Protein AF-0000000083112382 (afdb_homodimer)

Sequence (304 aa):
MTEVSEVAVEDVVLGLWQALSRRDWDAVKTFLADDCLYVDMPVPALSARGPDDIVKRLKMGLEPLAGYQNHQGVLVSNGSDVIYEHSETWTFASGEQGVLRFVTVHKVDDGAITVWKDYWDFNSLVAFAPPNHFEALATADTSWVFDASELVMTEVSEVAVEDVVLGLWQALSRRDWDAVKTFLADDCLYVDMPVPALSARGPDDIVKRLKMGLEPLAGYQNHQGVLVSNGSDVIYEHSETWTFASGEQGVLRFVTVHKVDDGAITVWKDYWDFNSLVAFAPPNHFEALATADTSWVFDASELV

InterPro domains:
  IPR032710 NTF2-like domain superfamily [SSF54427] (10-131)
  IPR037401 SnoaL-like domain [PF12680] (16-115)

Radius of gyration: 19.55 Å; Cα contacts (8 Å, |Δi|>4): 641; chains: 2; bounding box: 50×49×43 Å

Solvent-accessible surface area (backbone atoms only — not comparable to full-atom values): 15810 Å² total; per-residue (Å²): 125,84,77,55,46,46,64,59,46,49,49,44,53,52,50,31,52,53,25,50,38,67,64,35,63,72,58,34,35,72,34,38,30,76,72,15,38,38,31,42,64,66,44,25,57,68,10,20,52,14,37,69,38,36,49,55,55,49,39,73,69,54,62,75,37,67,40,58,42,65,42,88,64,54,72,34,39,72,36,36,47,37,40,36,38,34,34,31,40,45,26,39,74,90,63,45,58,44,73,51,62,37,39,34,45,33,32,40,56,95,82,17,31,43,34,40,37,38,30,28,30,59,64,64,52,60,71,41,49,60,86,66,67,58,55,58,64,76,71,47,88,59,87,66,50,35,64,40,59,88,78,103,125,83,75,55,45,46,65,58,46,49,48,43,55,53,49,32,51,52,25,51,38,67,68,36,62,72,59,34,34,74,33,38,28,77,72,15,38,39,31,42,64,65,46,26,59,67,11,20,54,13,37,70,38,36,49,55,56,52,38,72,70,52,61,76,36,67,39,61,41,65,43,88,64,56,72,35,39,74,34,36,49,37,38,36,38,35,36,30,41,44,26,39,74,89,64,45,58,45,71,49,61,36,38,34,46,33,33,40,56,96,80,16,32,43,33,41,36,38,30,29,30,60,65,64,50,60,73,41,49,60,84,64,66,59,55,56,65,76,72,46,89,59,88,68,51,33,65,39,58,88,77,103

Foldseek 3Di:
DPQQDQVLLVCLVVQLVVCVQVPVLVSNQVQADQQAKAAEVVQLQQIFGGSVRNNVSSCLQAVQFPHKHKAADDWDDDNFKIKGWTKMWTHHPVGWIDIWTWMWIFGDDPRHTRYIYTGGDPVRCVVTDDPCSCVVVVVDDRVRGDRCVVVD/DPQQDQVLLVCLVVQLQVCVQVPVLVSNQVQADQQAKAAEVVQLQQIFGGSVRNNVSSCLQAVQFPHKHKAADDWDDDNFKIKGWTKMWTHHPVGWIDIWTWMWIFGDDPRHTRYIYTGGDPVRCVVTDDPCSCVVVVVDDRVRGDRCVVVD

pLDDT: mean 93.77, std 9.91, range [30.9, 98.9]

Organism: NCBI:txid185642

Structure (mmCIF, N/CA/C/O backbone):
data_AF-0000000083112382-model_v1
#
loop_
_entity.id
_entity.type
_entity.pdbx_description
1 polymer 'SnoaL-like domain-containing protein'
#
loop_
_atom_site.group_PDB
_atom_site.id
_atom_site.type_symbol
_atom_site.label_atom_id
_atom_site.label_alt_id
_atom_site.label_comp_id
_atom_site.label_asym_id
_atom_site.label_entity_id
_atom_site.label_seq_id
_atom_site.pdbx_PDB_ins_code
_atom_site.Cartn_x
_atom_site.Cartn_y
_atom_site.Cartn_z
_atom_site.occupancy
_atom_site.B_iso_or_equiv
_atom_site.auth_seq_id
_atom_site.auth_comp_id
_atom_site.auth_asym_id
_atom_site.auth_atom_id
_atom_site.pdbx_PDB_model_num
ATOM 1 N N . MET A 1 1 ? -25.704 -1.142 18.744 1 30.9 1 MET A N 1
ATOM 2 C CA . MET A 1 1 ? -24.372 -0.798 18.256 1 30.9 1 MET A CA 1
ATOM 3 C C . MET A 1 1 ? -24.458 0.113 17.036 1 30.9 1 MET A C 1
ATOM 5 O O . MET A 1 1 ? -25.103 -0.232 16.043 1 30.9 1 MET A O 1
ATOM 9 N N . THR A 1 2 ? -24.566 1.413 17.14 1 41.21 2 THR A N 1
ATOM 10 C CA . THR A 1 2 ? -24.926 2.348 16.08 1 41.21 2 THR A CA 1
ATOM 11 C C . THR A 1 2 ? -24.236 1.973 14.772 1 41.21 2 THR A C 1
ATOM 13 O O . THR A 1 2 ? -23.014 1.813 14.731 1 41.21 2 THR A O 1
ATOM 16 N N . GLU A 1 3 ? -24.646 1.126 13.937 1 48.75 3 GLU A N 1
ATOM 17 C CA . GLU A 1 3 ? -24.164 0.682 12.633 1 48.75 3 GLU A CA 1
ATOM 18 C C . GLU A 1 3 ? -23.483 1.82 11.879 1 48.75 3 GLU A C 1
ATOM 20 O O . GLU A 1 3 ? -24.138 2.785 11.478 1 48.75 3 GLU A O 1
ATOM 25 N N . VAL A 1 4 ? -22.308 2.378 12.351 1 58.79 4 VAL A N 1
ATOM 26 C CA . VAL A 1 4 ? -21.639 3.505 11.71 1 58.79 4 VAL A CA 1
ATOM 27 C C . VAL A 1 4 ? -21.677 3.333 10.193 1 58.79 4 VAL A C 1
ATOM 29 O O . VAL A 1 4 ? -21.347 2.264 9.674 1 58.79 4 VAL A O 1
ATOM 32 N N . SER A 1 5 ? -22.341 4.163 9.538 1 85.62 5 SER A N 1
ATOM 33 C CA . SER A 1 5 ? -22.603 4.175 8.102 1 85.62 5 SER A CA 1
ATOM 34 C C . SER A 1 5 ? -21.305 4.23 7.304 1 85.62 5 SER A C 1
ATOM 36 O O . SER A 1 5 ? -20.401 5.001 7.63 1 85.62 5 SER A O 1
ATOM 38 N N . GLU A 1 6 ? -21.069 3.211 6.53 1 85.59 6 GLU A N 1
ATOM 39 C CA . GLU A 1 6 ? -19.926 3.194 5.621 1 85.59 6 GLU A CA 1
ATOM 40 C C . GLU A 1 6 ? -19.719 4.558 4.97 1 85.59 6 GLU A C 1
ATOM 42 O O . GLU A 1 6 ? -18.585 5.022 4.837 1 85.59 6 GLU A O 1
ATOM 47 N N . VAL A 1 7 ? -20.791 5.191 4.725 1 88.05 7 VAL A N 1
ATOM 48 C CA . VAL A 1 7 ? -20.716 6.49 4.064 1 88.05 7 VAL A CA 1
ATOM 49 C C . VAL A 1 7 ? -20.166 7.533 5.034 1 88.05 7 VAL A C 1
ATOM 51 O O . VAL A 1 7 ? -19.366 8.388 4.648 1 88.05 7 VAL A O 1
ATOM 54 N N . ALA A 1 8 ? -20.571 7.451 6.252 1 93.33 8 ALA A N 1
ATOM 55 C CA . ALA A 1 8 ? -20.132 8.424 7.25 1 93.33 8 ALA A CA 1
ATOM 56 C C . ALA A 1 8 ? -18.626 8.329 7.483 1 93.33 8 ALA A C 1
ATOM 58 O O . ALA A 1 8 ? -17.939 9.35 7.567 1 93.33 8 ALA A O 1
ATOM 59 N N . VAL A 1 9 ? -18.078 7.158 7.565 1 96.08 9 VAL A N 1
ATOM 60 C CA . VAL A 1 9 ? -16.65 7.022 7.831 1 96.08 9 VAL A CA 1
ATOM 61 C C . VAL A 1 9 ? -15.853 7.4 6.584 1 96.08 9 VAL A C 1
ATOM 63 O O . VAL A 1 9 ? -14.764 7.969 6.684 1 96.08 9 VAL A O 1
ATOM 66 N N . GLU A 1 10 ? -16.358 7.07 5.425 1 96.99 10 GLU A N 1
ATOM 67 C CA . GLU A 1 10 ? -15.712 7.474 4.18 1 96.99 10 GLU A CA 1
ATOM 68 C C . GLU A 1 10 ? -15.63 8.994 4.07 1 96.99 10 GLU A C 1
ATOM 70 O O . GLU A 1 10 ? -14.625 9.534 3.602 1 96.99 10 GLU A O 1
ATOM 75 N N . ASP A 1 11 ? -16.658 9.674 4.5 1 96.85 11 ASP A N 1
ATOM 76 C CA . ASP A 1 11 ? -16.683 11.133 4.466 1 96.85 11 ASP A CA 1
ATOM 77 C C . ASP A 1 11 ? -15.6 11.722 5.367 1 96.85 11 ASP A C 1
ATOM 79 O O . ASP A 1 11 ? -15.002 12.749 5.038 1 96.85 11 ASP A O 1
ATOM 83 N N . VAL A 1 12 ? -15.393 11.123 6.498 1 98.14 12 VAL A N 1
ATOM 84 C CA . VAL A 1 12 ? -14.338 11.567 7.403 1 98.14 12 VAL A CA 1
ATOM 85 C C . VAL A 1 12 ? -12.982 11.46 6.71 1 98.14 12 VAL A C 1
ATOM 87 O O . VAL A 1 12 ? -12.197 12.41 6.718 1 98.14 12 VAL A O 1
ATOM 90 N N . VAL A 1 13 ? -12.726 10.37 6.073 1 98.48 13 VAL A N 1
ATOM 91 C CA . VAL A 1 13 ? -11.447 10.113 5.419 1 98.48 13 VAL A CA 1
ATOM 92 C C . VAL A 1 13 ? -11.277 11.053 4.228 1 98.48 13 VAL A C 1
ATOM 94 O O . VAL A 1 13 ? -10.231 11.689 4.076 1 98.48 13 VAL A O 1
ATOM 97 N N . LEU A 1 14 ? -12.303 11.151 3.419 1 97.93 14 LEU A N 1
ATOM 98 C CA . LEU A 1 14 ? -12.222 12.045 2.27 1 97.93 14 LEU A CA 1
ATOM 99 C C . LEU A 1 14 ? -12.043 13.492 2.719 1 97.93 14 LEU A C 1
ATOM 101 O O . LEU A 1 14 ? -11.326 14.262 2.076 1 97.93 14 LEU A O 1
ATOM 105 N N . GLY A 1 15 ? -12.719 13.874 3.813 1 98.04 15 GLY A N 1
ATOM 106 C CA . GLY A 1 15 ? -12.537 15.203 4.374 1 98.04 15 GLY A CA 1
ATOM 107 C C . GLY A 1 15 ? -11.103 15.49 4.777 1 98.04 15 GLY A C 1
ATOM 108 O O . GLY A 1 15 ? -10.582 16.574 4.507 1 98.04 15 GLY A O 1
ATOM 109 N N . LEU A 1 16 ? -10.443 14.518 5.416 1 98.65 16 LEU A N 1
ATOM 110 C CA . LEU A 1 16 ? -9.037 14.652 5.779 1 98.65 16 LEU A CA 1
ATOM 111 C C . LEU A 1 16 ? -8.178 14.905 4.544 1 98.65 16 LEU A C 1
ATOM 113 O O . LEU A 1 16 ? -7.352 15.82 4.533 1 98.65 16 LEU A O 1
ATOM 117 N N . TRP A 1 17 ? -8.337 14.13 3.529 1 98.27 17 TRP A N 1
ATOM 118 C CA . TRP A 1 17 ? -7.485 14.193 2.346 1 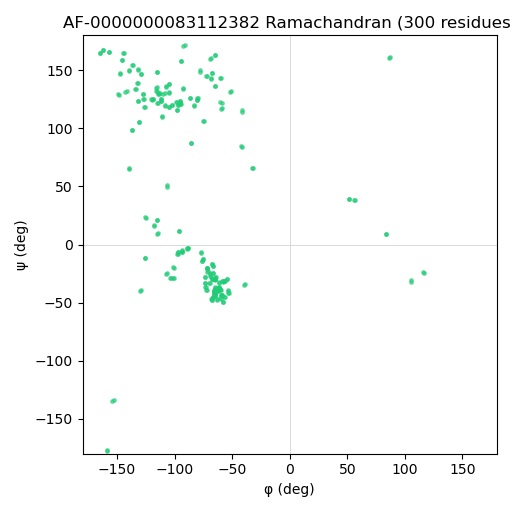98.27 17 TRP A CA 1
ATOM 119 C C . TRP A 1 17 ? -7.739 15.474 1.56 1 98.27 17 TRP A C 1
ATOM 121 O O . TRP A 1 17 ? -6.823 16.024 0.944 1 98.27 17 TRP A O 1
ATOM 131 N N . GLN A 1 18 ? -8.993 15.942 1.574 1 97.58 18 GLN A N 1
ATOM 132 C CA . GLN A 1 18 ? -9.282 17.24 0.973 1 97.58 18 GLN A CA 1
ATOM 133 C C . GLN A 1 18 ? -8.586 18.365 1.733 1 97.58 18 GLN A C 1
ATOM 135 O O . GLN A 1 18 ? -8.015 19.272 1.124 1 97.58 18 GLN A O 1
ATOM 140 N N . ALA A 1 19 ? -8.652 18.318 3.058 1 98.12 19 ALA A N 1
ATOM 141 C CA . ALA A 1 19 ? -7.955 19.301 3.882 1 98.12 19 ALA A CA 1
ATOM 142 C C . ALA A 1 19 ? -6.452 19.268 3.621 1 98.12 19 ALA A C 1
ATOM 144 O O . ALA A 1 19 ? -5.815 20.316 3.493 1 98.12 19 ALA A O 1
ATOM 145 N N . LEU A 1 20 ? -5.889 18.069 3.522 1 98.09 20 LEU A N 1
ATOM 146 C CA . LEU A 1 20 ? -4.463 17.914 3.26 1 98.09 20 LEU A CA 1
ATOM 147 C C . LEU A 1 20 ? -4.104 18.443 1.876 1 98.09 20 LEU A C 1
ATOM 149 O O . LEU A 1 20 ? -3.065 19.086 1.702 1 98.09 20 LEU A O 1
ATOM 153 N N . SER A 1 21 ? -4.952 18.165 0.913 1 96.69 21 SER A N 1
ATOM 154 C CA . SER A 1 21 ? -4.711 18.642 -0.445 1 96.69 21 SER A CA 1
ATOM 155 C C . SER A 1 21 ? -4.586 20.161 -0.484 1 96.69 21 SER A C 1
ATOM 157 O O . SER A 1 21 ? -3.835 20.707 -1.295 1 96.69 21 SER A O 1
ATOM 159 N N . ARG A 1 22 ? -5.284 20.811 0.393 1 96.26 22 ARG A N 1
ATOM 160 C CA . ARG A 1 22 ? -5.238 22.266 0.499 1 96.26 22 ARG A CA 1
ATOM 161 C C . ARG A 1 22 ? -4.134 22.711 1.451 1 96.26 22 ARG A C 1
ATOM 163 O O . ARG A 1 22 ? -3.964 23.907 1.698 1 96.26 22 ARG A O 1
ATOM 170 N N . ARG A 1 23 ? -3.479 21.807 2.051 1 97.34 23 ARG A N 1
ATOM 171 C CA . ARG A 1 23 ? -2.474 22.063 3.079 1 97.34 23 ARG A CA 1
ATOM 172 C C . ARG A 1 23 ? -3.023 22.982 4.165 1 97.34 23 ARG A C 1
ATOM 174 O O . ARG A 1 23 ? -2.338 23.907 4.606 1 97.34 23 ARG A O 1
ATOM 181 N N . ASP A 1 24 ? -4.309 22.715 4.476 1 97.99 24 ASP A N 1
ATOM 182 C CA . ASP A 1 24 ? -4.988 23.343 5.605 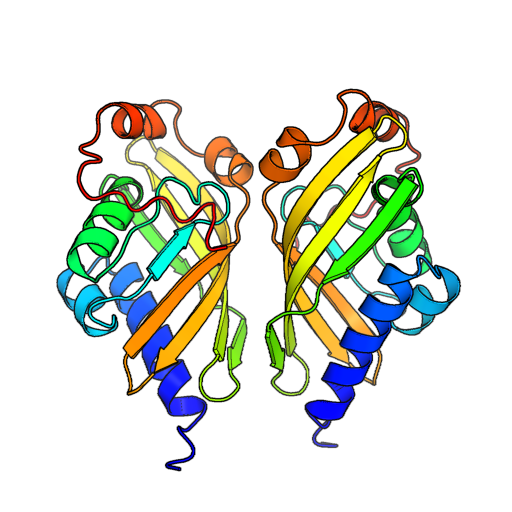1 97.99 24 ASP A CA 1
ATOM 183 C C . ASP A 1 24 ? -4.729 22.574 6.899 1 97.99 24 ASP A C 1
ATOM 185 O O . ASP A 1 24 ? -5.537 21.736 7.301 1 97.99 24 ASP A O 1
ATOM 189 N N . TRP A 1 25 ? -3.679 22.886 7.551 1 98.27 25 TRP A N 1
ATOM 190 C CA . TRP A 1 25 ? -3.157 22.119 8.677 1 98.27 25 TRP A CA 1
ATOM 191 C C . TRP A 1 25 ? -4.131 22.144 9.85 1 98.27 25 TRP A C 1
ATOM 193 O O . TRP A 1 25 ? -4.286 21.146 10.558 1 98.27 25 TRP A O 1
ATOM 203 N N . ASP A 1 26 ? -4.776 23.232 10.066 1 98.44 26 ASP A N 1
ATOM 204 C CA . ASP A 1 26 ? -5.756 23.307 11.145 1 98.44 26 ASP A CA 1
ATOM 205 C C . ASP A 1 26 ? -6.94 22.381 10.876 1 98.44 26 ASP A C 1
ATOM 207 O O . ASP A 1 26 ? -7.411 21.689 11.781 1 98.44 26 ASP A O 1
ATOM 211 N N . ALA A 1 27 ? -7.411 22.353 9.676 1 98.62 27 ALA A N 1
ATOM 212 C CA . ALA A 1 27 ? -8.515 21.469 9.314 1 98.62 27 ALA A CA 1
ATOM 213 C C . ALA A 1 27 ? -8.103 20.004 9.424 1 98.62 27 ALA A C 1
ATOM 215 O O . ALA A 1 27 ? -8.889 19.164 9.869 1 98.62 27 ALA A O 1
ATOM 216 N N . VAL A 1 28 ? -6.869 19.678 8.985 1 98.73 28 VAL A N 1
ATOM 217 C CA . VAL A 1 28 ? -6.372 18.308 9.07 1 98.73 28 VAL A CA 1
ATOM 218 C C . VAL A 1 28 ? -6.513 17.794 10.501 1 98.73 28 VAL A C 1
ATOM 220 O O . VAL A 1 28 ? -7.021 16.693 10.724 1 98.73 28 VAL A O 1
ATOM 223 N N . LYS A 1 29 ? -6.222 18.591 11.444 1 98.8 29 LYS A N 1
ATOM 224 C CA . LYS A 1 29 ? -6.211 18.189 12.847 1 98.8 29 LYS A CA 1
ATOM 225 C C . LYS A 1 29 ? -7.609 17.801 13.32 1 98.8 29 LYS A C 1
ATOM 227 O O . LYS A 1 29 ? -7.762 16.915 14.163 1 98.8 29 LYS A O 1
ATOM 232 N N . THR A 1 30 ? -8.623 18.341 12.742 1 98.62 30 THR A N 1
ATOM 233 C CA . THR A 1 30 ? -9.988 18.155 13.221 1 98.62 30 THR A CA 1
ATOM 234 C C . THR A 1 30 ? -10.513 16.775 12.836 1 98.62 30 THR A C 1
ATOM 236 O O . THR A 1 30 ? -11.522 16.316 13.374 1 98.62 30 THR A O 1
ATOM 239 N N . PHE A 1 31 ? -9.877 16.076 11.942 1 98.8 31 PHE A N 1
ATOM 240 C CA . PHE A 1 31 ? -10.31 14.752 11.512 1 98.8 31 PHE A CA 1
ATOM 241 C C . PHE A 1 31 ? -9.613 13.665 12.322 1 98.8 31 PHE A C 1
ATOM 243 O O . PHE A 1 31 ? -9.948 12.484 12.204 1 98.8 31 PHE A O 1
ATOM 250 N N . LEU A 1 32 ? -8.653 14.054 13.179 1 98.87 32 LEU A N 1
ATOM 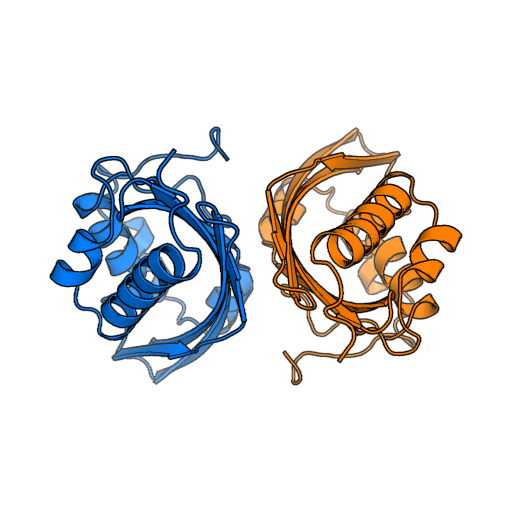251 C CA . LEU A 1 32 ? -7.777 13.084 13.827 1 98.87 32 LEU A CA 1
ATOM 252 C C . LEU A 1 32 ? -8.125 12.939 15.304 1 98.87 32 LEU A C 1
ATOM 254 O O . LEU A 1 32 ? -8.401 13.932 15.982 1 98.87 32 LEU A O 1
ATOM 258 N N . ALA A 1 33 ? -8.177 11.707 15.809 1 98.78 33 ALA A N 1
ATOM 259 C CA . ALA A 1 33 ? -8.314 11.451 17.241 1 98.78 33 ALA A CA 1
ATOM 260 C C . ALA A 1 33 ? -7.088 11.944 18.005 1 98.78 33 ALA A C 1
ATOM 262 O O . ALA A 1 33 ? -6.004 12.076 17.433 1 98.78 33 ALA A O 1
ATOM 263 N N . ASP A 1 34 ? -7.154 12.115 19.314 1 98.35 34 ASP A N 1
ATOM 264 C CA . ASP A 1 34 ? -6.095 12.657 20.16 1 98.35 34 ASP A CA 1
ATOM 265 C C . ASP A 1 34 ? -4.874 11.74 20.167 1 98.35 34 ASP A C 1
ATOM 267 O O . ASP A 1 34 ? -3.741 12.206 20.299 1 98.35 34 ASP A O 1
ATOM 271 N N . ASP A 1 35 ? -5.066 10.428 19.992 1 97.94 35 ASP A N 1
ATOM 272 C CA . ASP A 1 35 ? -3.966 9.469 20.028 1 97.94 35 ASP A CA 1
ATOM 273 C C . ASP A 1 35 ? -3.779 8.797 18.669 1 97.94 35 ASP A C 1
ATOM 275 O O . ASP A 1 35 ? -3.291 7.668 18.591 1 97.94 35 ASP A O 1
ATOM 279 N N . CYS A 1 36 ? -4.266 9.434 17.627 1 98.74 36 CYS A N 1
ATOM 280 C CA . CYS A 1 36 ? -4.137 8.875 16.286 1 98.74 36 CYS A CA 1
ATOM 281 C C . CYS A 1 36 ? -2.691 8.497 15.989 1 98.74 36 CYS A C 1
ATOM 283 O O . CYS A 1 36 ? -1.774 9.275 16.258 1 98.74 36 CYS A O 1
ATOM 285 N N . LEU A 1 37 ? -2.473 7.343 15.509 1 98.83 37 LEU A N 1
ATOM 286 C CA . LEU A 1 37 ? -1.164 6.885 15.054 1 98.83 37 LEU A CA 1
ATOM 287 C C . LEU A 1 37 ? -1.004 7.105 13.553 1 98.83 37 LEU A C 1
ATOM 289 O O . LEU A 1 37 ? -1.824 6.634 12.762 1 98.83 37 LEU A O 1
ATOM 293 N N . TYR A 1 38 ? -0.021 7.857 13.171 1 98.78 38 TYR A N 1
ATOM 294 C CA . TYR A 1 38 ? 0.326 8.063 11.77 1 98.78 38 TYR A CA 1
ATOM 295 C C . TYR A 1 38 ? 1.665 7.415 11.438 1 98.78 38 TYR A C 1
ATOM 297 O O . TYR A 1 38 ? 2.684 7.729 12.058 1 98.78 38 TYR A O 1
ATOM 305 N N . VAL A 1 39 ? 1.658 6.507 10.436 1 98.61 39 VAL A N 1
ATOM 306 C CA . VAL A 1 39 ? 2.857 5.766 10.057 1 98.61 39 VAL A CA 1
ATOM 307 C C . VAL A 1 39 ? 3.036 5.813 8.542 1 98.61 39 VAL A C 1
ATOM 309 O O . VAL A 1 39 ? 2.124 5.458 7.791 1 98.61 39 VAL A O 1
ATOM 312 N N . ASP A 1 40 ? 4.197 6.295 8.125 1 97.71 40 ASP A N 1
ATOM 313 C CA . ASP A 1 40 ? 4.669 5.921 6.796 1 97.71 40 AS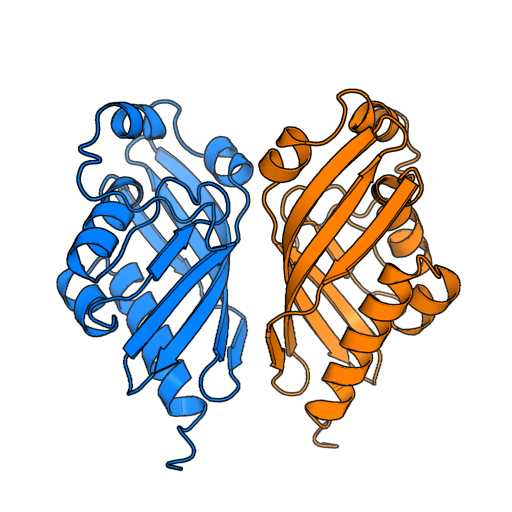P A CA 1
ATOM 314 C C . ASP A 1 40 ? 5.371 4.565 6.824 1 97.71 40 ASP A C 1
ATOM 316 O O . ASP A 1 40 ? 6.441 4.426 7.42 1 97.71 40 ASP A O 1
ATOM 320 N N . MET A 1 41 ? 4.919 3.596 6.112 1 97.86 41 MET A N 1
ATOM 321 C CA . MET A 1 41 ? 5.357 2.208 6.23 1 97.86 41 MET A CA 1
ATOM 322 C C . MET A 1 41 ? 6.794 2.049 5.743 1 97.86 41 MET A C 1
ATOM 324 O O . MET A 1 41 ? 7.529 1.191 6.235 1 97.86 41 MET A O 1
ATOM 328 N N . PRO A 1 42 ? 7.267 2.916 4.81 1 97.23 42 PRO A N 1
ATOM 329 C CA . PRO A 1 42 ? 8.687 2.813 4.465 1 97.23 42 PRO A CA 1
ATOM 330 C C . PRO A 1 42 ? 9.603 3.319 5.577 1 97.23 42 PRO A C 1
ATOM 332 O O . PRO A 1 42 ? 10.797 3.01 5.587 1 97.23 42 PRO A O 1
ATOM 335 N N . VAL A 1 43 ? 9.085 4.155 6.495 1 95.13 43 VAL A N 1
ATOM 336 C CA . VAL A 1 43 ? 9.919 4.708 7.556 1 95.13 43 VAL A CA 1
ATOM 337 C C . VAL A 1 43 ? 9.141 4.723 8.87 1 95.13 43 VAL A C 1
ATOM 339 O O . VAL A 1 43 ? 8.956 5.78 9.478 1 95.13 43 VAL A O 1
ATOM 342 N N . PRO A 1 44 ? 8.807 3.563 9.407 1 96.52 44 PRO A N 1
ATOM 343 C CA . PRO A 1 44 ? 7.946 3.51 10.59 1 96.52 44 PRO A CA 1
ATOM 344 C C . PRO A 1 44 ? 8.621 4.076 11.837 1 96.52 44 PRO A C 1
ATOM 346 O O . PRO A 1 44 ? 7.947 4.378 12.825 1 96.52 44 PRO A O 1
ATOM 349 N N . ALA A 1 45 ? 9.907 4.216 11.809 1 94.81 45 ALA A N 1
ATOM 350 C CA . ALA A 1 45 ? 10.642 4.783 12.937 1 94.81 45 ALA A CA 1
ATOM 351 C C . ALA A 1 45 ? 10.397 6.285 13.052 1 94.81 45 ALA A C 1
ATOM 353 O O . ALA A 1 45 ? 10.688 6.89 14.087 1 94.81 45 ALA A O 1
ATOM 354 N N . LEU A 1 46 ? 9.965 6.915 11.993 1 94.9 46 LEU A N 1
ATOM 355 C CA . LEU A 1 46 ? 9.661 8.342 11.955 1 94.9 46 LEU A CA 1
ATOM 356 C C . LEU A 1 46 ? 8.155 8.576 11.918 1 94.9 46 LEU A C 1
ATOM 358 O O . LEU A 1 46 ? 7.657 9.308 11.059 1 94.9 46 LEU A O 1
ATOM 362 N N . SER A 1 47 ? 7.442 7.95 12.835 1 97.83 47 SER A N 1
ATOM 363 C CA . SER A 1 47 ? 5.992 8.057 12.96 1 97.83 47 SER A CA 1
ATOM 364 C C . SER A 1 47 ? 5.602 9.162 13.936 1 97.83 47 SER A C 1
ATOM 366 O O . SER A 1 47 ? 6.466 9.779 14.563 1 97.83 47 SER A O 1
ATOM 368 N N . ALA A 1 48 ? 4.318 9.445 13.966 1 98.31 48 ALA A N 1
ATOM 369 C CA . ALA A 1 48 ? 3.799 10.479 14.857 1 98.31 48 ALA A CA 1
ATOM 370 C C . ALA A 1 48 ? 2.526 10.011 15.557 1 98.31 48 ALA A C 1
ATOM 372 O O . ALA A 1 48 ? 1.835 9.114 15.069 1 98.31 48 ALA A O 1
ATOM 373 N N . ARG A 1 49 ? 2.231 10.541 16.683 1 98.31 49 ARG A N 1
ATOM 374 C CA . ARG A 1 49 ? 1.022 10.287 17.46 1 98.31 49 ARG A CA 1
ATOM 375 C C . ARG A 1 49 ? 0.323 11.591 17.829 1 98.31 49 ARG A C 1
ATOM 377 O O . ARG A 1 49 ? 0.959 12.524 18.325 1 98.31 49 ARG A O 1
ATOM 384 N N . GLY A 1 50 ? -0.991 11.599 17.521 1 98.43 50 GLY A N 1
ATOM 385 C CA . GLY A 1 50 ? -1.783 12.781 17.823 1 98.43 50 GLY A CA 1
ATOM 386 C C . GLY A 1 50 ? -1.745 13.822 16.72 1 98.43 50 GLY A C 1
ATOM 387 O O . GLY A 1 50 ? -0.818 13.84 15.908 1 98.43 50 GLY A O 1
ATOM 388 N N . PRO A 1 51 ? -2.746 14.738 16.746 1 98.67 51 PRO A N 1
ATOM 389 C CA . PRO A 1 51 ? -2.942 15.66 15.625 1 98.67 51 PRO A CA 1
ATOM 390 C C . PRO A 1 51 ? -1.784 16.643 15.46 1 98.67 51 PRO A C 1
ATOM 392 O O . PRO A 1 51 ? -1.355 16.913 14.335 1 98.67 51 PRO A O 1
ATOM 395 N N . ASP A 1 52 ? -1.236 17.172 16.564 1 98.31 52 ASP A N 1
ATOM 396 C CA . ASP A 1 52 ? -0.189 18.184 16.461 1 98.31 52 ASP A CA 1
ATOM 397 C C . ASP A 1 52 ? 1.093 17.591 15.879 1 98.31 52 ASP A C 1
ATOM 399 O O . ASP A 1 52 ? 1.683 18.159 14.958 1 98.31 52 ASP A O 1
ATOM 403 N N . ASP A 1 53 ? 1.482 16.447 16.383 1 98.23 53 ASP A N 1
ATOM 404 C CA . ASP A 1 53 ? 2.728 15.839 15.926 1 98.23 53 ASP A CA 1
ATOM 405 C C . ASP A 1 53 ? 2.572 15.252 14.525 1 98.23 53 ASP A C 1
ATOM 407 O O . ASP A 1 53 ? 3.527 15.227 13.746 1 98.23 53 ASP A O 1
ATOM 411 N N . ILE A 1 54 ? 1.355 14.844 14.188 1 98.51 54 ILE A N 1
ATOM 412 C CA . ILE A 1 54 ? 1.101 14.377 12.829 1 98.51 54 ILE A CA 1
ATOM 413 C C . ILE A 1 54 ? 1.27 15.534 11.846 1 98.51 54 ILE A C 1
ATOM 415 O O . ILE A 1 54 ? 1.907 15.38 10.801 1 98.51 54 ILE A O 1
ATOM 419 N N . VAL A 1 55 ? 0.764 16.676 12.207 1 98.02 55 VAL A N 1
ATOM 420 C CA . VAL A 1 55 ? 0.915 17.832 11.329 1 98.02 55 VAL A CA 1
ATOM 421 C C . VAL A 1 55 ? 2.391 18.203 11.212 1 98.02 55 VAL A C 1
ATOM 423 O O . VAL A 1 55 ? 2.871 18.532 10.124 1 98.02 55 VAL A O 1
ATOM 426 N N . LYS A 1 56 ? 3.21 18.156 12.337 1 96.48 56 LYS A N 1
ATOM 427 C CA . LYS A 1 56 ? 4.65 18.383 12.25 1 96.48 56 LYS A CA 1
ATOM 428 C C . LYS A 1 56 ? 5.3 17.419 11.263 1 96.48 56 LYS A C 1
ATOM 430 O O . LYS A 1 56 ? 6.112 17.828 10.431 1 96.48 56 LYS A O 1
ATOM 435 N N . ARG A 1 57 ? 4.918 16.198 11.384 1 96.35 57 ARG A N 1
ATOM 436 C CA . ARG A 1 57 ? 5.479 15.168 10.516 1 96.35 57 ARG A CA 1
ATOM 437 C C . ARG A 1 57 ? 5.131 15.433 9.055 1 96.35 57 ARG A C 1
ATOM 439 O O . ARG A 1 57 ? 5.991 15.333 8.178 1 96.35 57 ARG A O 1
ATOM 446 N N . LEU A 1 58 ? 3.885 15.73 8.742 1 96.66 58 LEU A N 1
ATOM 447 C CA . LEU A 1 58 ? 3.437 16.006 7.382 1 96.66 58 LEU A CA 1
ATOM 448 C C . LEU A 1 58 ? 4.176 17.207 6.8 1 96.66 58 LEU A C 1
ATOM 450 O O . LEU A 1 58 ? 4.609 17.176 5.646 1 96.66 58 LEU A O 1
ATOM 454 N N . LYS A 1 59 ? 4.394 18.166 7.601 1 94.15 59 LYS A N 1
ATOM 455 C CA . LYS A 1 59 ? 5.018 19.405 7.146 1 94.15 59 LYS A CA 1
ATOM 456 C C . LYS A 1 59 ? 6.469 19.171 6.733 1 94.15 59 LYS A C 1
ATOM 458 O O . LYS A 1 59 ? 6.985 19.854 5.846 1 94.15 59 LYS A O 1
ATOM 463 N N . MET A 1 60 ? 7.089 18.214 7.339 1 91.05 60 MET A N 1
ATOM 464 C CA . MET A 1 60 ? 8.475 17.904 6.999 1 91.05 60 MET A CA 1
ATOM 465 C C . MET A 1 60 ? 8.626 17.658 5.502 1 91.05 60 MET A C 1
ATOM 467 O O . MET A 1 60 ? 9.61 18.084 4.894 1 91.05 60 MET A O 1
ATOM 471 N N . GLY A 1 61 ? 7.685 17.01 4.951 1 90.77 61 GLY A N 1
ATOM 472 C CA . GLY A 1 61 ? 7.798 16.679 3.539 1 90.77 61 GLY A CA 1
ATOM 473 C C . GLY A 1 61 ? 6.977 17.589 2.645 1 90.77 61 GLY A C 1
ATOM 474 O O . GLY A 1 61 ? 7.379 17.888 1.519 1 90.77 61 GLY A O 1
ATOM 475 N N . LEU A 1 62 ? 5.893 18.123 3.134 1 94.2 62 LEU A N 1
ATOM 476 C CA . LEU A 1 62 ? 4.904 18.725 2.247 1 94.2 62 LEU A CA 1
ATOM 477 C C . LEU A 1 62 ? 4.987 20.247 2.294 1 94.2 62 LEU A C 1
ATOM 479 O O . LEU A 1 62 ? 4.667 20.921 1.312 1 94.2 62 LEU A O 1
ATOM 483 N N . GLU A 1 63 ? 5.4 20.802 3.377 1 91.42 63 GLU A N 1
ATOM 484 C CA . GLU A 1 63 ? 5.384 22.253 3.543 1 91.42 63 GLU A CA 1
ATOM 485 C C . GLU A 1 63 ? 6.341 22.93 2.565 1 91.42 63 GLU A C 1
ATOM 487 O O . GLU A 1 63 ? 6.001 23.951 1.963 1 91.42 63 GLU A O 1
ATOM 492 N N . PRO A 1 64 ? 7.544 22.342 2.28 1 89.93 64 PRO A N 1
ATOM 493 C CA . PRO A 1 64 ? 8.48 23.022 1.382 1 89.93 64 PRO A CA 1
ATOM 494 C C . PRO A 1 64 ? 8.09 22.887 -0.088 1 89.93 64 PRO A C 1
ATOM 496 O O . PRO A 1 64 ? 8.713 23.506 -0.955 1 89.93 64 PRO A O 1
ATOM 499 N N . LEU A 1 65 ? 7.112 22.113 -0.374 1 95.17 65 LEU A N 1
ATOM 500 C CA . LEU A 1 65 ? 6.715 21.91 -1.763 1 95.17 65 LEU A CA 1
ATOM 501 C C . LEU A 1 65 ? 6.11 23.182 -2.347 1 95.17 65 LEU A C 1
ATOM 503 O O . LEU A 1 65 ? 5.366 23.89 -1.665 1 95.17 65 LEU A O 1
ATOM 507 N N . ALA A 1 66 ? 6.387 23.447 -3.584 1 96.76 66 ALA A N 1
ATOM 508 C CA . ALA A 1 66 ? 5.767 24.547 -4.319 1 96.76 66 ALA A CA 1
ATOM 509 C C . ALA A 1 66 ? 4.316 24.227 -4.664 1 96.76 66 ALA A C 1
ATOM 511 O O . ALA A 1 66 ? 3.477 25.127 -4.746 1 96.76 66 ALA A O 1
ATOM 512 N N . GLY A 1 67 ? 4.019 22.952 -4.906 1 97.04 67 GLY A N 1
ATOM 513 C CA . GLY A 1 67 ? 2.682 22.483 -5.234 1 97.04 67 GLY A CA 1
ATOM 514 C C . GLY A 1 67 ? 2.398 21.084 -4.721 1 97.04 67 GLY A C 1
ATOM 515 O O . GLY A 1 67 ? 3.299 20.245 -4.66 1 97.04 67 GLY A O 1
ATOM 516 N N . TYR A 1 68 ? 1.273 20.896 -4.403 1 97.3 68 TYR A N 1
ATOM 517 C CA . TYR A 1 68 ? 0.794 19.63 -3.86 1 97.3 68 TYR A CA 1
ATOM 518 C C . TYR A 1 68 ? -0.655 19.378 -4.261 1 97.3 68 TYR A C 1
ATOM 520 O O . TYR A 1 68 ? -1.519 20.235 -4.06 1 97.3 68 TYR A O 1
ATOM 528 N N . GLN A 1 69 ? -0.903 18.158 -4.82 1 96.3 69 GLN A N 1
ATOM 529 C CA . GLN A 1 69 ? -2.257 17.79 -5.22 1 96.3 69 GLN A CA 1
ATOM 530 C C . GLN A 1 69 ? -2.542 16.322 -4.916 1 96.3 69 GLN A C 1
ATOM 532 O O . GLN A 1 69 ? -1.726 15.45 -5.223 1 96.3 69 GLN A O 1
ATOM 537 N N . ASN A 1 70 ? -3.624 16.072 -4.322 1 97.23 70 ASN A N 1
ATOM 538 C CA . ASN A 1 70 ? -4.116 14.711 -4.141 1 97.23 70 ASN A CA 1
ATOM 539 C C . ASN A 1 70 ? -5.06 14.301 -5.268 1 97.23 70 ASN A C 1
ATOM 541 O O . ASN A 1 70 ? -5.904 15.091 -5.694 1 97.23 70 ASN A O 1
ATOM 545 N N . HIS A 1 71 ? -4.877 13.145 -5.77 1 96.71 71 HIS A N 1
ATOM 546 C CA . HIS A 1 71 ? -5.751 12.567 -6.785 1 96.71 71 HIS A CA 1
ATOM 547 C C . HIS A 1 71 ? -6.569 11.413 -6.215 1 96.71 71 HIS A C 1
ATOM 549 O O . HIS A 1 71 ? -6.014 10.489 -5.616 1 96.71 71 HIS A O 1
ATOM 555 N N . GLN A 1 72 ? -7.865 11.482 -6.444 1 94.84 72 GLN A N 1
ATOM 556 C CA . GLN A 1 72 ? -8.748 10.443 -5.924 1 94.84 72 GLN A CA 1
ATOM 557 C C . GLN A 1 72 ? -8.518 9.116 -6.64 1 94.84 72 GLN A C 1
ATOM 559 O O . GLN A 1 72 ? -7.996 9.09 -7.757 1 94.84 72 GLN A O 1
ATOM 564 N N . GLY A 1 73 ? -8.945 8.084 -5.974 1 96.75 73 GLY A N 1
ATOM 565 C CA . GLY A 1 73 ? -8.899 6.725 -6.49 1 96.75 73 GLY A CA 1
ATOM 566 C C . GLY A 1 73 ? -9.973 5.827 -5.905 1 96.75 73 GLY A C 1
ATOM 567 O O . GLY A 1 73 ? -11.141 6.215 -5.829 1 96.75 73 GLY A O 1
ATOM 568 N N . VAL A 1 74 ? -9.575 4.645 -5.5 1 98.09 74 VAL A N 1
ATOM 569 C CA . VAL A 1 74 ? -10.516 3.653 -4.989 1 98.09 74 VAL A CA 1
ATOM 570 C C . VAL A 1 74 ? -10.574 3.731 -3.466 1 98.09 74 VAL A C 1
ATOM 572 O O . VAL A 1 74 ? -9.544 3.638 -2.793 1 98.09 74 VAL A O 1
ATOM 575 N N . LEU A 1 75 ? -11.714 3.958 -2.945 1 98.08 75 LEU A N 1
ATOM 576 C CA . LEU A 1 75 ? -11.963 3.973 -1.508 1 98.08 75 LEU A CA 1
ATOM 577 C C . LEU A 1 75 ? -12.996 2.918 -1.124 1 98.08 75 LEU A C 1
ATOM 579 O O . LEU A 1 75 ? -14.08 2.863 -1.709 1 98.08 75 LEU A O 1
ATOM 583 N N . VAL A 1 76 ? -12.615 2.017 -0.172 1 97.86 76 VAL A N 1
ATOM 584 C CA . VAL A 1 76 ? -13.513 0.975 0.314 1 97.86 76 VAL A CA 1
ATOM 585 C C . VAL A 1 76 ? -13.548 0.994 1.84 1 97.86 76 VAL A C 1
ATOM 587 O O . VAL A 1 76 ? -12.542 1.295 2.487 1 97.86 76 VAL A O 1
ATOM 590 N N . SER A 1 77 ? -14.682 0.665 2.409 1 97.09 77 SER A N 1
ATOM 591 C CA . SER A 1 77 ? -14.815 0.676 3.862 1 97.09 77 SER A CA 1
ATOM 592 C C . SER A 1 77 ? -15.754 -0.427 4.34 1 97.09 77 SER A C 1
ATOM 594 O O . SER A 1 77 ? -16.51 -0.992 3.547 1 97.09 77 SER A O 1
ATOM 596 N N . ASN A 1 78 ? -15.599 -0.792 5.628 1 94.26 78 ASN A N 1
ATOM 597 C CA . ASN A 1 78 ? -16.51 -1.736 6.267 1 94.26 78 ASN A CA 1
ATOM 598 C C . ASN A 1 78 ? -17.107 -1.159 7.548 1 94.26 78 ASN A C 1
ATOM 600 O O . ASN A 1 78 ? -17.424 -1.902 8.479 1 94.26 78 ASN A O 1
ATOM 604 N N . GLY A 1 79 ? -17.139 0.147 7.648 1 91.93 79 GLY A N 1
ATOM 605 C CA . GLY A 1 79 ? -17.727 0.831 8.789 1 91.93 79 GLY A CA 1
ATOM 606 C C . GLY A 1 79 ? -16.693 1.41 9.736 1 91.93 79 GLY A C 1
ATOM 607 O O . GLY A 1 79 ? -16.952 2.408 10.412 1 91.93 79 GLY A O 1
ATOM 608 N N . SER A 1 80 ? -15.561 0.763 9.862 1 95.48 80 SER A N 1
ATOM 609 C CA . SER A 1 80 ? -14.504 1.314 10.704 1 95.48 80 SER A CA 1
ATOM 610 C C . SER A 1 80 ? -13.171 1.353 9.964 1 95.48 80 SER A C 1
ATOM 612 O O . SER A 1 80 ? -12.395 2.298 10.122 1 95.48 80 SER A O 1
ATOM 614 N N . ASP A 1 81 ? -12.981 0.297 9.218 1 98.07 81 ASP A N 1
ATOM 615 C CA . ASP A 1 81 ? -11.789 0.272 8.375 1 98.07 81 ASP A CA 1
ATOM 616 C C . ASP A 1 81 ? -12.054 0.941 7.029 1 98.07 81 ASP A C 1
ATOM 618 O O . ASP A 1 81 ? -13.039 0.627 6.357 1 98.07 81 ASP A O 1
ATOM 622 N N . VAL A 1 82 ? -11.259 1.885 6.681 1 98.41 82 VAL A N 1
ATOM 623 C CA . VAL A 1 82 ? -11.347 2.578 5.4 1 98.41 82 VAL A CA 1
ATOM 624 C C . VAL A 1 82 ? -9.997 2.524 4.688 1 98.41 82 VAL A C 1
ATOM 626 O O . VAL A 1 82 ? -8.985 2.977 5.228 1 98.41 82 VAL A O 1
ATOM 629 N N . ILE A 1 83 ? -9.935 1.922 3.55 1 98.87 83 ILE A N 1
ATOM 630 C CA . ILE A 1 83 ? -8.7 1.818 2.78 1 98.87 83 ILE A CA 1
ATOM 631 C C . ILE A 1 83 ? -8.849 2.575 1.462 1 98.87 83 ILE A C 1
ATOM 633 O O . ILE A 1 83 ? -9.853 2.425 0.763 1 98.87 83 ILE A O 1
ATOM 637 N N . TYR A 1 84 ? -7.844 3.399 1.163 1 98.82 84 TYR A N 1
ATOM 638 C CA . TYR A 1 84 ? -7.922 4.387 0.093 1 98.82 84 TYR A CA 1
ATOM 639 C C . TYR A 1 84 ? -6.699 4.307 -0.814 1 98.82 84 TYR A C 1
ATOM 641 O O . TYR A 1 84 ? -5.589 4.65 -0.401 1 98.82 84 TYR A O 1
ATOM 649 N N . GLU A 1 85 ? -6.845 3.756 -1.997 1 98.85 85 GLU A N 1
ATOM 650 C CA . GLU A 1 85 ? -5.814 3.86 -3.025 1 98.85 85 GLU A CA 1
ATOM 651 C C . GLU A 1 85 ? -5.883 5.205 -3.742 1 98.85 85 GLU A C 1
ATOM 653 O O . GLU A 1 85 ? -6.932 5.578 -4.272 1 98.85 85 GLU A O 1
ATOM 658 N N . HIS A 1 86 ? -4.814 5.914 -3.747 1 98.43 86 HIS A N 1
ATOM 659 C CA . HIS A 1 86 ? -4.779 7.247 -4.336 1 98.43 86 HIS A CA 1
ATOM 660 C C . HIS A 1 86 ? -3.354 7.655 -4.693 1 98.43 86 HIS A C 1
ATOM 662 O O . HIS A 1 86 ? -2.441 6.827 -4.664 1 98.43 86 HIS A O 1
ATOM 668 N N . SER A 1 87 ? -3.204 8.846 -5.187 1 98.17 87 SER A N 1
ATOM 669 C CA . SER A 1 87 ? -1.882 9.341 -5.559 1 98.17 87 SER A CA 1
ATOM 670 C C . SER A 1 87 ? -1.749 10.833 -5.269 1 98.17 87 SER A C 1
ATOM 672 O O . SER A 1 87 ? -2.743 11.507 -4.987 1 98.17 87 SER A O 1
ATOM 674 N N . GLU A 1 88 ? -0.57 11.294 -5.275 1 98.15 88 GLU A N 1
ATOM 675 C CA . GLU A 1 88 ? -0.238 12.699 -5.055 1 98.15 88 GLU A CA 1
ATOM 676 C C . GLU A 1 88 ? 0.746 13.204 -6.106 1 98.15 88 GLU A C 1
ATOM 678 O O . GLU A 1 88 ? 1.669 12.486 -6.496 1 98.15 88 GLU A O 1
ATOM 683 N N . THR A 1 89 ? 0.532 14.38 -6.565 1 97.85 89 THR A N 1
ATOM 684 C CA . THR A 1 89 ? 1.554 15.09 -7.327 1 97.85 89 THR A CA 1
ATOM 685 C C . THR A 1 89 ? 2.303 16.077 -6.437 1 97.85 89 THR A C 1
ATOM 687 O O . THR A 1 89 ? 1.688 16.912 -5.771 1 97.85 89 THR A O 1
ATOM 690 N N . TRP A 1 90 ? 3.554 15.898 -6.387 1 97.6 90 TRP A N 1
ATOM 691 C CA . TRP A 1 90 ? 4.442 16.815 -5.679 1 97.6 90 TRP A CA 1
ATOM 692 C C . TRP A 1 90 ? 5.206 17.698 -6.66 1 97.6 90 TRP A C 1
ATOM 694 O O . TRP A 1 90 ? 5.752 17.208 -7.651 1 97.6 90 TRP A O 1
ATOM 704 N N . THR A 1 91 ? 5.2 18.947 -6.424 1 97.52 91 THR A N 1
ATOM 705 C CA . THR A 1 91 ? 6.004 19.901 -7.18 1 97.52 91 THR A CA 1
ATOM 706 C C . THR A 1 91 ? 7 20.612 -6.268 1 97.52 91 THR A C 1
ATOM 708 O O . THR A 1 91 ? 6.608 21.242 -5.284 1 97.52 91 THR A O 1
ATOM 711 N N . PHE A 1 92 ? 8.232 20.553 -6.631 1 96 92 PHE A N 1
ATOM 712 C CA . PHE A 1 92 ? 9.288 21.169 -5.836 1 96 92 PHE A CA 1
ATOM 713 C C . PHE A 1 92 ? 9.591 22.576 -6.338 1 96 92 PHE A C 1
ATOM 715 O O . PHE A 1 92 ? 9.326 22.898 -7.498 1 96 92 PHE A O 1
ATOM 722 N N . ALA A 1 93 ? 10.173 23.34 -5.439 1 94.18 93 ALA A N 1
ATOM 723 C CA . ALA A 1 93 ? 10.529 24.71 -5.798 1 94.18 93 ALA A CA 1
ATOM 724 C C . ALA A 1 93 ? 11.596 24.731 -6.888 1 94.18 93 ALA A C 1
ATOM 726 O O . ALA A 1 93 ? 11.638 25.652 -7.707 1 94.18 93 ALA A O 1
ATOM 727 N N . SER A 1 94 ? 12.4 23.729 -6.899 1 93.79 94 SER A N 1
ATOM 728 C CA . SER A 1 94 ? 13.497 23.646 -7.859 1 93.79 94 SER A CA 1
ATOM 729 C C . SER A 1 94 ? 12.989 23.268 -9.246 1 93.79 94 SER A C 1
ATOM 731 O O . SER A 1 94 ? 13.738 23.326 -10.224 1 93.79 94 SER A O 1
ATOM 733 N N . GLY A 1 95 ? 11.702 22.81 -9.327 1 93.75 95 GLY A N 1
ATOM 734 C CA . GLY A 1 95 ? 11.116 22.537 -10.629 1 93.75 95 GLY A CA 1
ATOM 735 C C . GLY A 1 95 ? 10.766 21.075 -10.831 1 93.75 95 GLY A C 1
ATOM 736 O O . GLY A 1 95 ? 9.91 20.744 -11.654 1 93.75 95 GLY A O 1
ATOM 737 N N . GLU A 1 96 ? 11.416 20.169 -10.119 1 95.83 96 GLU A N 1
ATOM 738 C CA . GLU A 1 96 ? 11.095 18.749 -10.223 1 95.83 96 GLU A CA 1
ATOM 739 C C . GLU A 1 96 ? 9.641 18.482 -9.842 1 95.83 96 GLU A C 1
ATOM 741 O O . GLU A 1 96 ? 9.081 19.172 -8.987 1 95.83 96 GLU A O 1
ATOM 746 N N . GLN A 1 97 ? 9.078 17.557 -10.547 1 96.77 97 GLN A N 1
ATOM 747 C CA . GLN A 1 97 ? 7.718 17.113 -10.257 1 96.77 97 GLN A CA 1
ATOM 748 C C . GLN A 1 97 ? 7.592 15.599 -10.4 1 96.77 97 GLN A C 1
ATOM 750 O O . GLN A 1 97 ? 8.268 14.99 -11.231 1 96.77 97 GLN A O 1
ATOM 755 N N . GLY A 1 98 ? 6.681 15.017 -9.611 1 96.91 98 GLY A N 1
ATOM 756 C CA . GLY A 1 98 ? 6.429 13.588 -9.712 1 96.91 98 GLY A CA 1
ATOM 757 C C . GLY A 1 98 ? 5.146 13.159 -9.026 1 96.91 98 GLY A C 1
ATOM 758 O O . GLY A 1 98 ? 4.538 13.939 -8.291 1 96.91 98 GLY A O 1
ATOM 759 N N . VAL A 1 99 ? 4.781 11.991 -9.375 1 97.26 99 VAL A N 1
ATOM 760 C CA . VAL A 1 99 ? 3.571 11.405 -8.807 1 97.26 99 VAL A CA 1
ATOM 761 C C . VAL A 1 99 ? 3.945 10.282 -7.842 1 97.26 99 VAL A C 1
ATOM 763 O O . VAL A 1 99 ? 4.68 9.361 -8.206 1 97.26 99 VAL A O 1
ATOM 766 N N . LEU A 1 100 ? 3.557 10.48 -6.655 1 97.28 100 LEU A N 1
ATOM 767 C CA . LEU A 1 100 ? 3.677 9.425 -5.654 1 97.28 100 LEU A CA 1
ATOM 768 C C . LEU A 1 100 ? 2.377 8.636 -5.538 1 97.28 100 LEU A C 1
ATOM 770 O O . LEU A 1 100 ? 1.313 9.214 -5.311 1 97.28 100 LEU A O 1
ATOM 774 N N . ARG A 1 101 ? 2.402 7.323 -5.717 1 97.72 101 ARG A N 1
ATOM 775 C CA . ARG A 1 101 ? 1.252 6.428 -5.627 1 97.72 101 ARG A CA 1
ATOM 776 C C . ARG A 1 101 ? 1.281 5.629 -4.329 1 97.72 101 ARG A C 1
ATOM 778 O O . ARG A 1 101 ? 2.34 5.165 -3.902 1 97.72 101 ARG A O 1
ATOM 785 N N . PHE A 1 102 ? 0.136 5.453 -3.645 1 97.77 102 PHE A N 1
ATOM 786 C CA . PHE A 1 102 ? 0.16 4.735 -2.376 1 97.77 102 PHE A CA 1
ATOM 787 C C . PHE A 1 102 ? -1.24 4.275 -1.988 1 97.77 102 PHE A C 1
ATOM 789 O O . PHE A 1 102 ? -2.215 4.587 -2.676 1 97.77 102 PHE A O 1
ATOM 796 N N . VAL A 1 103 ? -1.365 3.463 -1.085 1 98.88 103 VAL A N 1
ATOM 797 C CA . VAL A 1 103 ? -2.593 3.082 -0.394 1 98.88 103 VAL A CA 1
ATOM 798 C C . VAL A 1 103 ? -2.503 3.484 1.077 1 98.88 103 VAL A C 1
ATOM 800 O O . VAL A 1 103 ? -1.465 3.298 1.716 1 98.88 103 VAL A O 1
ATOM 803 N N . THR A 1 104 ? -3.538 4.048 1.531 1 98.87 104 THR A N 1
ATOM 804 C CA . THR A 1 104 ? -3.625 4.454 2.929 1 98.87 104 THR A CA 1
ATOM 805 C C . THR A 1 104 ? -4.669 3.622 3.669 1 98.87 104 THR A C 1
ATOM 807 O O . THR A 1 104 ? -5.789 3.447 3.184 1 98.87 104 THR A O 1
ATOM 810 N N . VAL A 1 105 ? -4.314 3.062 4.819 1 98.89 105 VAL A N 1
ATOM 811 C CA . VAL A 1 105 ? -5.209 2.319 5.701 1 98.89 105 VAL A CA 1
ATOM 812 C C . VAL A 1 105 ? -5.606 3.193 6.889 1 98.89 105 VAL A C 1
ATOM 814 O O . VAL A 1 105 ? -4.749 3.629 7.661 1 98.89 105 VAL A O 1
ATOM 817 N N . HIS A 1 106 ? -6.91 3.418 7.007 1 98.84 106 HIS A N 1
ATOM 818 C CA . HIS A 1 106 ? -7.436 4.202 8.119 1 98.84 106 HIS A CA 1
ATOM 819 C C . HIS A 1 106 ? -8.324 3.351 9.021 1 98.84 106 HIS A C 1
ATOM 821 O O . HIS A 1 106 ? -8.981 2.419 8.552 1 98.84 106 HIS A O 1
ATOM 827 N N . LYS A 1 107 ? -8.323 3.66 10.263 1 98.64 107 LYS A N 1
ATOM 828 C CA . LYS A 1 107 ? -9.395 3.295 11.185 1 98.64 107 LYS A CA 1
ATOM 829 C C . LYS A 1 107 ? -10.129 4.533 11.692 1 98.64 107 LYS A C 1
ATOM 831 O O . LYS A 1 107 ? -9.501 5.533 12.045 1 98.64 107 LYS A O 1
ATOM 836 N N . VAL A 1 108 ? -11.422 4.513 11.609 1 98.47 108 VAL A N 1
ATOM 837 C CA . VAL A 1 108 ? -12.254 5.615 12.08 1 98.47 108 VAL A CA 1
ATOM 838 C C . VAL A 1 108 ? -13.111 5.151 13.256 1 98.47 108 VAL A C 1
ATOM 840 O O . VAL A 1 108 ? -13.819 4.146 13.158 1 98.47 108 VAL A O 1
ATOM 843 N N . ASP A 1 109 ? -12.972 5.78 14.329 1 96.74 109 ASP A N 1
ATOM 844 C CA . ASP A 1 109 ? -13.769 5.549 15.53 1 96.74 109 ASP A CA 1
ATOM 845 C C . ASP A 1 109 ? -14.387 6.85 16.038 1 96.74 109 ASP A C 1
ATOM 847 O O . ASP A 1 109 ? -13.686 7.847 16.218 1 96.74 109 ASP A O 1
ATOM 851 N N . ASP A 1 110 ? -15.742 6.819 16.198 1 94.68 110 ASP A N 1
ATOM 852 C CA . ASP A 1 110 ? -16.476 7.965 16.725 1 94.68 110 ASP A CA 1
ATOM 853 C C . ASP A 1 110 ? -16.205 9.219 15.897 1 94.68 110 ASP A C 1
ATOM 855 O O . ASP A 1 110 ? -15.889 10.276 16.447 1 94.68 110 ASP A O 1
ATOM 859 N N . GLY A 1 111 ? -16.111 9.013 14.62 1 96.15 111 GLY A N 1
ATOM 860 C CA . GLY A 1 111 ? -16.057 10.13 13.69 1 96.15 111 GLY A CA 1
ATOM 861 C C . GLY A 1 111 ? -14.661 10.701 13.524 1 96.15 111 GLY A C 1
ATOM 862 O O . GLY A 1 111 ? -14.481 11.736 12.879 1 96.15 111 GLY A O 1
ATOM 863 N N . ALA A 1 112 ? -13.647 10.007 14.09 1 98.38 112 ALA A N 1
ATOM 864 C CA . ALA A 1 112 ? -12.272 10.489 13.991 1 98.38 112 ALA A CA 1
ATOM 865 C C . ALA A 1 112 ? -11.327 9.37 13.561 1 98.38 112 ALA A C 1
ATOM 867 O O . ALA A 1 112 ? -11.542 8.204 13.9 1 98.38 112 ALA A O 1
ATOM 868 N N . ILE A 1 113 ? -10.291 9.73 12.892 1 98.83 113 ILE A N 1
ATOM 869 C CA . ILE A 1 113 ? -9.29 8.765 12.451 1 98.83 113 ILE A CA 1
ATOM 870 C C . ILE A 1 113 ? -8.351 8.43 13.608 1 98.83 113 ILE A C 1
ATOM 872 O O . ILE A 1 113 ? -7.759 9.326 14.214 1 98.83 113 ILE A O 1
ATOM 876 N N . THR A 1 114 ? -8.231 7.163 13.881 1 98.8 114 THR A N 1
ATOM 877 C CA . THR A 1 114 ? -7.402 6.709 14.993 1 98.8 114 THR A CA 1
ATOM 878 C C . THR A 1 114 ? -6.118 6.062 14.481 1 98.8 114 THR A C 1
ATOM 880 O O . THR A 1 114 ? -5.144 5.931 15.225 1 98.8 114 THR A O 1
ATOM 883 N N . VAL A 1 115 ? -6.152 5.557 13.295 1 98.82 115 VAL A N 1
ATOM 884 C CA . VAL A 1 115 ? -4.989 4.965 12.64 1 98.82 115 VAL A CA 1
ATOM 885 C C . VAL A 1 115 ? -4.886 5.48 11.207 1 98.82 115 VAL A C 1
ATOM 887 O O . VAL A 1 115 ? -5.893 5.572 10.5 1 98.82 115 VAL A O 1
ATOM 890 N N . TRP A 1 116 ? -3.741 5.871 10.796 1 98.86 116 TRP A N 1
ATOM 891 C CA . TRP A 1 116 ? -3.373 6.352 9.468 1 98.86 116 TRP A CA 1
ATOM 892 C C . TRP A 1 116 ? -2.041 5.758 9.024 1 98.86 116 TRP A C 1
ATOM 894 O O . TRP A 1 116 ? -0.976 6.256 9.398 1 98.86 116 TRP A O 1
ATOM 904 N N . LYS A 1 117 ? -2.066 4.684 8.197 1 98.85 117 LYS A N 1
ATOM 905 C CA . LYS A 1 117 ? -0.866 4.052 7.656 1 98.85 117 LYS A CA 1
ATOM 906 C C . LYS A 1 117 ? -0.757 4.278 6.15 1 98.85 117 LYS A C 1
ATOM 908 O O . LYS A 1 117 ? -1.674 3.94 5.399 1 98.85 117 LYS A O 1
ATOM 913 N N . ASP A 1 118 ? 0.328 4.799 5.699 1 98.78 118 ASP A N 1
ATOM 914 C CA . ASP A 1 118 ? 0.564 5.014 4.275 1 98.78 118 ASP A CA 1
ATOM 915 C C . ASP A 1 118 ? 1.54 3.98 3.717 1 98.78 118 ASP A C 1
ATOM 917 O O . ASP A 1 118 ? 2.698 3.925 4.134 1 98.78 118 ASP A O 1
ATOM 921 N N . TYR A 1 119 ? 1.099 3.192 2.786 1 98.83 119 TYR A N 1
ATOM 922 C CA . TYR A 1 119 ? 1.949 2.243 2.075 1 98.83 119 TYR A CA 1
ATOM 923 C C . TYR A 1 119 ? 2.4 2.812 0.735 1 98.83 119 TYR A C 1
ATOM 925 O O . TYR A 1 119 ? 1.577 3.059 -0.15 1 98.83 119 TYR A O 1
ATOM 933 N N . TRP A 1 120 ? 3.626 3.012 0.604 1 98.28 120 TRP A N 1
ATOM 934 C CA . TRP A 1 120 ? 4.243 3.528 -0.614 1 98.28 120 TRP A CA 1
ATOM 935 C C . TRP A 1 120 ? 5.716 3.138 -0.685 1 98.28 120 TRP A C 1
ATOM 937 O O . TRP A 1 120 ? 6.273 2.615 0.283 1 98.28 120 TRP A O 1
ATOM 947 N N . ASP A 1 121 ? 6.327 3.285 -1.874 1 97.89 121 ASP A N 1
ATOM 948 C CA . ASP A 1 121 ? 7.719 2.91 -2.1 1 97.89 121 ASP A CA 1
ATOM 949 C C . ASP A 1 121 ? 8.641 4.121 -1.975 1 97.89 121 ASP A C 1
ATOM 951 O O . ASP A 1 121 ? 8.574 5.045 -2.788 1 97.89 121 ASP A O 1
ATOM 955 N N . PHE A 1 122 ? 9.568 4.067 -1.069 1 96.5 122 PHE A N 1
ATOM 956 C CA . PHE A 1 122 ? 10.46 5.185 -0.784 1 96.5 122 PHE A CA 1
ATOM 957 C C . PHE A 1 122 ? 11.287 5.544 -2.012 1 96.5 122 PHE A C 1
ATOM 959 O O . PHE A 1 122 ? 11.509 6.724 -2.294 1 96.5 122 PHE A O 1
ATOM 966 N N . ASN A 1 123 ? 11.691 4.587 -2.78 1 95.85 123 ASN A N 1
ATOM 967 C CA . ASN A 1 123 ? 12.543 4.818 -3.942 1 95.85 123 ASN A CA 1
ATOM 968 C C . ASN A 1 123 ? 11.808 5.595 -5.03 1 95.85 123 ASN A C 1
ATOM 970 O O . ASN A 1 123 ? 12.43 6.317 -5.812 1 95.85 123 ASN A O 1
ATOM 974 N N . SER A 1 124 ? 10.513 5.444 -5.106 1 95.86 124 SER A N 1
ATOM 975 C CA . SER A 1 124 ? 9.743 6.215 -6.077 1 95.86 124 SER A CA 1
ATOM 976 C C . SER A 1 124 ? 9.846 7.711 -5.801 1 95.86 124 SER A C 1
ATOM 978 O O . SER A 1 124 ? 9.896 8.517 -6.733 1 95.86 124 SER A O 1
ATOM 980 N N . LEU A 1 125 ? 9.811 8.101 -4.503 1 95.15 125 LEU A N 1
ATOM 981 C CA . LEU A 1 125 ? 9.993 9.502 -4.14 1 95.15 125 LEU A CA 1
ATOM 982 C C . LEU A 1 125 ? 11.41 9.966 -4.457 1 95.15 125 LEU A C 1
ATOM 984 O O . LEU A 1 125 ? 11.603 11.047 -5.019 1 95.15 125 LEU A O 1
ATOM 988 N N . VAL A 1 126 ? 12.371 9.179 -4.12 1 93.78 126 VAL A N 1
ATOM 989 C CA . VAL A 1 126 ? 13.775 9.504 -4.35 1 93.78 126 VAL A CA 1
ATOM 990 C C . VAL A 1 126 ? 14.015 9.735 -5.841 1 93.78 126 VAL A C 1
ATOM 992 O O . VAL A 1 126 ? 14.819 10.589 -6.221 1 93.78 126 VAL A O 1
ATOM 995 N N . ALA A 1 127 ? 13.275 9.048 -6.666 1 93.8 127 ALA A N 1
ATOM 996 C CA . ALA A 1 127 ? 13.489 9.065 -8.11 1 93.8 127 ALA A CA 1
ATOM 997 C C . ALA A 1 127 ? 13.176 10.439 -8.695 1 93.8 127 ALA A C 1
ATOM 999 O O . ALA A 1 127 ? 13.732 10.823 -9.727 1 93.8 127 ALA A O 1
ATOM 1000 N N . PHE A 1 128 ? 12.309 11.212 -7.999 1 94.57 128 PHE A N 1
ATOM 1001 C CA . PHE A 1 128 ? 11.975 12.482 -8.633 1 94.57 128 PHE A CA 1
ATOM 1002 C C . PHE A 1 128 ? 12.249 13.647 -7.689 1 94.57 128 PHE A C 1
ATOM 1004 O O . PHE A 1 128 ? 12.246 14.806 -8.109 1 94.57 128 PHE A O 1
ATOM 1011 N N . ALA A 1 129 ? 12.501 13.414 -6.421 1 92.91 129 ALA A N 1
ATOM 1012 C CA . ALA A 1 129 ? 12.797 14.481 -5.468 1 92.91 129 ALA A CA 1
ATOM 1013 C C . ALA A 1 129 ? 14.191 15.055 -5.704 1 92.91 129 ALA A C 1
ATOM 1015 O O . ALA A 1 129 ? 15.111 14.33 -6.089 1 92.91 129 ALA A O 1
ATOM 1016 N N . PRO A 1 130 ? 14.33 16.316 -5.493 1 92.18 130 PRO A N 1
ATOM 1017 C CA . PRO A 1 130 ? 15.685 16.87 -5.545 1 92.18 130 PRO A CA 1
ATOM 1018 C C . PRO A 1 130 ? 16.57 16.372 -4.405 1 92.18 130 PRO A C 1
ATOM 1020 O O . PRO A 1 130 ? 16.07 16.062 -3.32 1 92.18 130 PRO A O 1
ATOM 1023 N N . PRO A 1 131 ? 17.878 16.228 -4.654 1 82.74 131 PRO A N 1
ATOM 1024 C CA . PRO A 1 131 ? 18.796 15.624 -3.686 1 82.74 131 PRO A CA 1
ATOM 1025 C C . PRO A 1 131 ? 18.744 16.303 -2.319 1 82.74 131 PRO A C 1
ATOM 1027 O O . PRO A 1 131 ? 18.993 15.661 -1.296 1 82.74 131 PRO A O 1
ATOM 1030 N N . ASN A 1 132 ? 18.449 17.516 -2.271 1 82.22 132 ASN A N 1
ATOM 1031 C CA . ASN A 1 132 ? 18.511 18.242 -1.007 1 82.22 132 ASN A CA 1
ATOM 1032 C C . ASN A 1 132 ? 17.195 18.148 -0.241 1 82.22 132 ASN A C 1
ATOM 1034 O O . ASN A 1 132 ? 17.074 18.685 0.862 1 82.22 132 ASN A O 1
ATOM 1038 N N . HIS A 1 133 ? 16.277 17.513 -0.85 1 83.92 133 HIS A N 1
ATOM 1039 C CA . HIS A 1 133 ? 14.968 17.429 -0.213 1 83.92 133 HIS A CA 1
ATOM 1040 C C . HIS A 1 133 ? 15.053 16.713 1.131 1 83.92 133 HIS A C 1
ATOM 1042 O O . HIS A 1 133 ? 14.369 17.091 2.085 1 83.92 133 HIS A O 1
ATOM 1048 N N . PHE A 1 134 ? 15.909 15.795 1.266 1 81.76 134 PHE A N 1
ATOM 1049 C CA . PHE A 1 134 ? 15.962 14.961 2.46 1 81.76 134 PHE A CA 1
ATOM 1050 C C . PHE A 1 134 ? 17.016 15.476 3.434 1 81.76 134 PHE A C 1
ATOM 1052 O O . PHE A 1 134 ? 17.115 14.993 4.563 1 81.76 134 PHE A O 1
ATOM 1059 N N . GLU A 1 135 ? 17.78 16.417 2.994 1 78.09 135 GLU A N 1
ATOM 1060 C CA . GLU A 1 135 ? 18.824 16.981 3.844 1 78.09 135 GLU A CA 1
ATOM 1061 C C . GLU A 1 135 ? 18.228 17.646 5.082 1 78.09 135 GLU A C 1
ATOM 1063 O O . GLU A 1 135 ? 18.793 17.555 6.174 1 78.09 135 GLU A O 1
ATOM 1068 N N . ALA A 1 136 ? 17.157 18.272 4.951 1 69.86 136 ALA A N 1
ATOM 1069 C CA . ALA A 1 136 ? 16.541 18.967 6.079 1 69.86 136 ALA A CA 1
ATOM 1070 C C . ALA A 1 136 ? 15.996 17.975 7.103 1 69.86 136 ALA A C 1
ATOM 1072 O O . ALA A 1 136 ? 15.853 18.307 8.282 1 69.86 136 ALA A O 1
ATOM 1073 N N . LEU A 1 137 ? 15.709 16.779 6.6 1 73.69 137 LEU A N 1
ATOM 1074 C CA . LEU A 1 137 ? 15.193 15.751 7.497 1 73.69 137 LEU A CA 1
ATOM 1075 C C . LEU A 1 137 ? 16.238 15.363 8.538 1 73.69 137 LEU A C 1
ATOM 1077 O O . LEU A 1 137 ? 15.9 15.091 9.692 1 73.69 137 LEU A O 1
ATOM 1081 N N . ALA A 1 138 ? 17.505 15.492 8.113 1 69.98 138 ALA A N 1
ATOM 1082 C CA . ALA A 1 138 ? 18.613 15.092 8.976 1 69.98 138 ALA A CA 1
ATOM 1083 C C . ALA A 1 138 ? 18.78 16.064 10.141 1 69.98 138 ALA A C 1
ATOM 1085 O O . ALA A 1 138 ? 19.255 15.682 11.213 1 69.98 138 ALA A O 1
ATOM 1086 N N . THR A 1 139 ? 18.304 17.284 10.013 1 74.49 139 THR A N 1
ATOM 1087 C CA . THR A 1 139 ? 18.539 18.302 11.031 1 74.49 139 THR A CA 1
ATOM 1088 C C . THR A 1 139 ? 17.226 18.73 11.681 1 74.49 139 THR A C 1
ATOM 1090 O O . THR A 1 139 ? 17.205 19.647 12.504 1 74.49 139 THR A O 1
ATOM 1093 N N . ALA A 1 140 ? 16.243 18.045 11.39 1 78.63 140 ALA A N 1
ATOM 1094 C CA . ALA A 1 140 ? 14.919 18.425 11.878 1 78.63 140 ALA A CA 1
ATOM 1095 C C . ALA A 1 140 ? 14.743 18.037 13.343 1 78.63 140 ALA A C 1
ATOM 1097 O O . ALA A 1 140 ? 15.369 17.088 13.82 1 78.63 140 ALA A O 1
ATOM 1098 N N . ASP A 1 141 ? 13.963 18.837 14.043 1 84.19 141 ASP A N 1
ATOM 1099 C CA . ASP A 1 141 ? 13.544 18.453 15.387 1 84.19 141 ASP A CA 1
ATOM 1100 C C . ASP A 1 141 ? 12.787 17.127 15.369 1 84.19 141 ASP A C 1
ATOM 1102 O O . ASP A 1 141 ? 11.776 16.993 14.677 1 84.19 141 ASP A O 1
ATOM 1106 N N . THR A 1 142 ? 13.263 16.179 16.089 1 85.89 142 THR A N 1
ATOM 1107 C CA . THR A 1 142 ? 12.639 14.861 16.098 1 85.89 142 THR A CA 1
ATOM 1108 C C . THR A 1 142 ? 12.134 14.51 17.494 1 85.89 142 THR A C 1
ATOM 1110 O O . THR A 1 142 ? 11.917 13.337 17.805 1 85.89 142 THR A O 1
ATOM 1113 N N . SER A 1 143 ? 12.002 15.517 18.369 1 91.2 143 SER A N 1
ATOM 1114 C CA . SER A 1 143 ? 11.618 15.266 19.755 1 91.2 143 SER A CA 1
ATOM 1115 C C . SER A 1 143 ? 10.191 14.737 19.845 1 91.2 143 SER A C 1
ATOM 1117 O O . SER A 1 143 ? 9.823 14.094 20.831 1 91.2 143 SER A O 1
ATOM 1119 N N . TRP A 1 144 ? 9.502 14.934 18.867 1 93.15 144 TRP A N 1
ATOM 1120 C CA . TRP A 1 144 ? 8.094 14.554 18.852 1 93.15 144 TRP A CA 1
ATOM 1121 C C . TRP A 1 144 ? 7.902 13.203 18.17 1 93.15 144 TRP A C 1
ATOM 1123 O O . TRP A 1 144 ? 6.805 12.639 18.194 1 93.15 144 TRP A O 1
ATOM 1133 N N . VAL A 1 145 ? 8.955 12.646 17.596 1 93.77 145 VAL A N 1
ATOM 1134 C CA . VAL A 1 145 ? 8.873 11.436 16.785 1 93.77 145 VAL A CA 1
ATOM 1135 C C . VAL A 1 145 ? 8.443 10.258 17.657 1 93.77 145 VAL A C 1
ATOM 1137 O O . VAL A 1 145 ? 8.921 10.105 18.784 1 93.77 145 VAL A O 1
ATOM 1140 N N . PHE A 1 146 ? 7.538 9.457 17.15 1 95.89 146 PHE A N 1
ATOM 1141 C CA . PHE A 1 146 ? 7.095 8.195 17.732 1 95.89 146 PHE A CA 1
ATOM 1142 C C . PHE A 1 146 ? 7.553 7.016 16.882 1 95.89 146 PHE A C 1
ATOM 1144 O O . PHE A 1 146 ? 7.062 6.819 15.769 1 95.89 146 PHE A O 1
ATOM 1151 N N . ASP A 1 147 ? 8.47 6.254 17.397 1 95.83 147 ASP A N 1
ATOM 1152 C CA . ASP A 1 147 ? 8.957 5.093 16.658 1 95.83 147 ASP A CA 1
ATOM 1153 C C . ASP A 1 147 ? 7.939 3.955 16.69 1 95.83 147 ASP A C 1
ATOM 1155 O O . ASP A 1 147 ? 7.797 3.271 17.706 1 95.83 147 ASP A O 1
ATOM 1159 N N . ALA A 1 148 ? 7.251 3.699 15.6 1 96.68 148 ALA A N 1
ATOM 1160 C CA . ALA A 1 148 ? 6.19 2.697 15.545 1 96.68 148 ALA A CA 1
ATOM 1161 C C . ALA A 1 148 ? 6.717 1.37 15.007 1 96.68 148 ALA A C 1
ATOM 1163 O O . ALA A 1 148 ? 5.938 0.46 14.711 1 96.68 148 ALA A O 1
ATOM 1164 N N . SER A 1 149 ? 8.011 1.121 14.859 1 94.73 149 SER A N 1
ATOM 1165 C CA . SER A 1 149 ? 8.606 -0.035 14.197 1 94.73 149 SER A CA 1
ATOM 1166 C C . SER A 1 149 ? 8.124 -1.339 14.823 1 94.73 149 SER A C 1
ATOM 1168 O O . SER A 1 149 ? 7.909 -2.329 14.12 1 94.73 149 SER A O 1
ATOM 1170 N N . GLU A 1 150 ? 7.841 -1.283 16.125 1 93.45 150 GLU A N 1
ATOM 1171 C CA . GLU A 1 150 ? 7.461 -2.507 16.824 1 93.45 150 GLU A CA 1
ATOM 1172 C C . GLU A 1 150 ? 5.945 -2.673 16.863 1 93.45 150 GLU A C 1
ATOM 1174 O O . GLU A 1 150 ? 5.439 -3.69 17.343 1 93.45 150 GLU A O 1
ATOM 1179 N N . LEU A 1 151 ? 5.227 -1.703 16.381 1 92.81 151 LEU A N 1
ATOM 1180 C CA . LEU A 1 151 ? 3.774 -1.708 16.504 1 92.81 151 LEU A CA 1
ATOM 1181 C C . LEU A 1 151 ? 3.119 -2.139 15.197 1 92.81 151 LEU A C 1
ATOM 1183 O O . LEU A 1 151 ? 1.945 -2.515 15.18 1 92.81 151 LEU A O 1
ATOM 1187 N N . VAL A 1 152 ? 3.957 -2.002 14.165 1 89.98 152 VAL A N 1
ATOM 1188 C CA . VAL A 1 152 ? 3.324 -2.227 12.87 1 89.98 152 VAL A CA 1
ATOM 1189 C C . VAL A 1 152 ? 3.984 -3.414 12.172 1 89.98 152 VAL A C 1
ATOM 1191 O O . VAL A 1 152 ? 5.127 -3.764 12.475 1 89.98 152 VAL A O 1
ATOM 1194 N N . MET B 1 1 ? -28.808 -6.621 -12.016 1 30.93 1 MET B N 1
ATOM 1195 C CA . MET B 1 1 ? -27.354 -6.589 -11.885 1 30.93 1 MET B CA 1
ATOM 1196 C C . MET B 1 1 ? -26.897 -7.408 -10.683 1 30.93 1 MET B C 1
ATOM 1198 O O . MET B 1 1 ? -27.338 -7.166 -9.558 1 30.93 1 MET B O 1
ATOM 1202 N N . THR B 1 2 ? -26.676 -8.69 -10.754 1 41.75 2 THR B N 1
ATOM 1203 C CA . THR B 1 2 ? -26.515 -9.623 -9.645 1 41.75 2 THR B CA 1
ATOM 1204 C C . THR B 1 2 ? -25.639 -9.019 -8.552 1 41.75 2 THR B C 1
ATOM 1206 O O . THR B 1 2 ? -24.531 -8.552 -8.824 1 41.75 2 THR B O 1
ATOM 1209 N N . GLU B 1 3 ? -26.031 -8.265 -7.64 1 48.83 3 GLU B N 1
ATOM 1210 C CA . GLU B 1 3 ? -25.367 -7.647 -6.496 1 48.83 3 GLU B CA 1
ATOM 1211 C C . GLU B 1 3 ? -24.241 -8.531 -5.968 1 48.83 3 GLU B C 1
ATOM 1213 O O . GLU B 1 3 ? -24.492 -9.619 -5.446 1 48.83 3 GLU B O 1
ATOM 1218 N N . VAL B 1 4 ? -23.155 -8.757 -6.738 1 59.22 4 VAL B N 1
ATOM 1219 C CA . VAL B 1 4 ? -22.077 -9.64 -6.305 1 59.22 4 VAL B CA 1
ATOM 1220 C C . VAL B 1 4 ? -21.785 -9.41 -4.824 1 59.22 4 VAL B C 1
ATOM 1222 O O . VAL B 1 4 ? -21.689 -8.266 -4.373 1 59.22 4 VAL B O 1
ATOM 1225 N N . SER B 1 5 ? -22.013 -10.38 -4.036 1 86.1 5 SER B N 1
ATOM 1226 C CA . SER B 1 5 ? -21.906 -10.403 -2.581 1 86.1 5 SER B CA 1
ATOM 1227 C C . SER B 1 5 ? -20.489 -10.068 -2.125 1 86.1 5 SER B C 1
ATOM 1229 O O . SER B 1 5 ? -19.516 -10.581 -2.681 1 86.1 5 SER B O 1
ATOM 1231 N N . GLU B 1 6 ? -20.358 -8.989 -1.42 1 86.04 6 GLU B N 1
ATOM 1232 C CA . GLU B 1 6 ? -19.08 -8.628 -0.813 1 86.04 6 GLU B CA 1
ATOM 1233 C C . GLU B 1 6 ? -18.358 -9.861 -0.276 1 86.04 6 GLU B C 1
ATOM 1235 O O . GLU B 1 6 ? -17.143 -9.994 -0.438 1 86.04 6 GLU B O 1
ATOM 1240 N N . VAL B 1 7 ? -19.128 -10.764 0.186 1 88.63 7 VAL B N 1
ATOM 1241 C CA . VAL B 1 7 ? -18.546 -11.967 0.771 1 88.63 7 VAL B CA 1
ATOM 1242 C C . VAL B 1 7 ? -17.979 -12.857 -0.333 1 88.63 7 VAL B C 1
ATOM 1244 O O . VAL B 1 7 ? -16.907 -13.446 -0.174 1 88.63 7 VAL B O 1
ATOM 1247 N N . ALA B 1 8 ? -18.654 -12.932 -1.411 1 93.51 8 ALA B N 1
ATOM 1248 C CA . ALA B 1 8 ? -18.215 -13.785 -2.513 1 93.51 8 ALA B CA 1
ATOM 1249 C C . ALA B 1 8 ? -16.894 -13.293 -3.095 1 93.51 8 ALA B C 1
ATOM 1251 O O . ALA B 1 8 ? -15.994 -14.09 -3.371 1 93.51 8 ALA B O 1
ATOM 1252 N N . VAL B 1 9 ? -16.74 -12.021 -3.273 1 95.97 9 VAL B N 1
ATOM 1253 C CA . VAL B 1 9 ? -15.51 -11.51 -3.868 1 95.97 9 VAL B CA 1
ATOM 1254 C C . VAL B 1 9 ? -14.367 -11.612 -2.861 1 95.97 9 VAL B C 1
ATOM 1256 O O . VAL B 1 9 ? -13.22 -11.866 -3.237 1 95.97 9 VAL B O 1
ATOM 1259 N N . GLU B 1 10 ? -14.65 -11.388 -1.611 1 96.95 10 GLU B N 1
ATOM 1260 C CA . GLU B 1 10 ? -13.641 -11.558 -0.57 1 96.95 10 GLU B CA 1
ATOM 1261 C C . GLU B 1 10 ? -13.125 -12.993 -0.531 1 96.95 10 GLU B C 1
ATOM 1263 O O . GLU B 1 10 ? -11.929 -13.223 -0.336 1 96.95 10 GLU B O 1
ATOM 1268 N N . ASP B 1 11 ? -13.997 -13.933 -0.726 1 96.88 11 ASP B N 1
ATOM 1269 C CA . ASP B 1 11 ? -13.615 -15.342 -0.732 1 96.88 11 ASP B CA 1
ATOM 1270 C C . ASP B 1 11 ? -12.662 -15.648 -1.885 1 96.88 11 ASP B C 1
ATOM 1272 O O . ASP B 1 11 ? -11.748 -16.463 -1.742 1 96.88 11 ASP B O 1
ATOM 1276 N N . VAL B 1 12 ? -12.913 -15.062 -3.022 1 98.16 12 VAL B N 1
ATOM 1277 C CA . VAL B 1 12 ? -12.026 -15.237 -4.168 1 98.16 12 VAL B CA 1
ATOM 1278 C C . VAL B 1 12 ? -10.624 -14.743 -3.817 1 98.16 12 VAL B C 1
ATOM 1280 O O . VAL B 1 12 ? -9.637 -15.447 -4.042 1 98.16 12 VAL B O 1
ATOM 1283 N N . VAL B 1 13 ? -10.521 -13.597 -3.228 1 98.49 13 VAL B N 1
ATOM 1284 C CA . VAL B 1 13 ? -9.241 -12.983 -2.893 1 98.49 13 VAL B CA 1
ATOM 1285 C C . VAL B 1 13 ? -8.543 -13.8 -1.809 1 98.49 13 VAL B C 1
ATOM 1287 O O . VAL B 1 13 ? -7.359 -14.123 -1.931 1 98.49 13 VAL B O 1
ATOM 1290 N N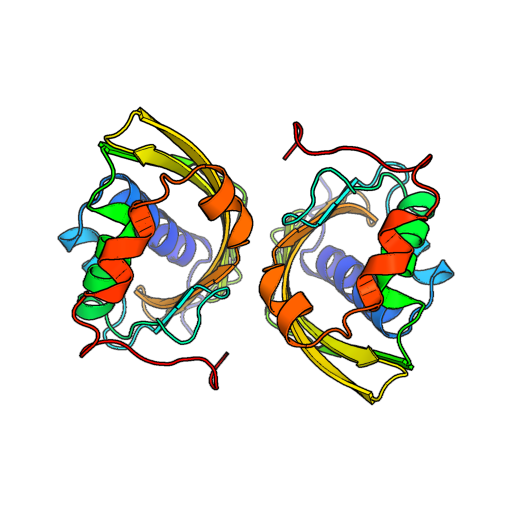 . LEU B 1 14 ? -9.274 -14.146 -0.766 1 97.96 14 LEU B N 1
ATOM 1291 C CA . LEU B 1 14 ? -8.681 -14.945 0.3 1 97.96 14 LEU B CA 1
ATOM 1292 C C . LEU B 1 14 ? -8.231 -16.303 -0.225 1 97.96 14 LEU B C 1
ATOM 1294 O O . LEU B 1 14 ? -7.198 -16.827 0.2 1 97.96 14 LEU B O 1
ATOM 1298 N N . GLY B 1 15 ? -9.023 -16.885 -1.14 1 98.08 15 GLY B N 1
ATOM 1299 C CA . GLY B 1 15 ? -8.629 -18.135 -1.77 1 98.08 15 GLY B CA 1
ATOM 1300 C C . GLY B 1 15 ? -7.311 -18.037 -2.515 1 98.08 15 GLY B C 1
ATOM 1301 O O . GLY B 1 15 ? -6.467 -18.93 -2.414 1 98.08 15 GLY B O 1
ATOM 1302 N N . LEU B 1 16 ? -7.113 -16.956 -3.265 1 98.67 16 LEU B N 1
ATOM 1303 C CA . LEU B 1 16 ? -5.852 -16.719 -3.96 1 98.67 16 LEU B CA 1
ATOM 1304 C C . LEU B 1 16 ? -4.688 -16.687 -2.976 1 98.67 16 LEU B C 1
ATOM 1306 O O . LEU B 1 16 ? -3.668 -17.346 -3.193 1 98.67 16 LEU B O 1
ATOM 1310 N N . TRP B 1 17 ? -4.798 -15.951 -1.933 1 98.31 17 TRP B N 1
ATOM 1311 C CA . TRP B 1 17 ? -3.702 -15.737 -0.994 1 98.31 17 TRP B CA 1
ATOM 1312 C C . TRP B 1 17 ? -3.401 -17.01 -0.21 1 98.31 17 TRP B C 1
ATOM 1314 O O . TRP B 1 17 ? -2.25 -17.267 0.15 1 98.31 17 TRP B O 1
ATOM 1324 N N . GLN B 1 18 ? -4.445 -17.801 0.068 1 97.66 18 GLN B N 1
ATOM 1325 C CA . GLN B 1 18 ? -4.215 -19.105 0.68 1 97.66 18 GLN B CA 1
ATOM 1326 C C . GLN B 1 18 ? -3.445 -20.027 -0.261 1 97.66 18 GLN B C 1
ATOM 1328 O O . GLN B 1 18 ? -2.52 -20.724 0.163 1 97.66 18 GLN B O 1
ATOM 1333 N N . ALA B 1 19 ? -3.844 -20.04 -1.533 1 98.16 19 ALA B N 1
ATOM 1334 C CA . ALA B 1 19 ? -3.126 -20.827 -2.532 1 98.16 19 ALA B CA 1
ATOM 1335 C C . ALA B 1 19 ? -1.671 -20.382 -2.639 1 98.16 19 ALA B C 1
ATOM 1337 O O . ALA B 1 19 ? -0.763 -21.215 -2.703 1 98.16 19 ALA B O 1
ATOM 1338 N N . LEU B 1 20 ? -1.446 -19.074 -2.642 1 98.12 20 LEU B N 1
ATOM 1339 C CA . LEU B 1 20 ? -0.096 -18.529 -2.727 1 98.12 20 LEU B CA 1
ATOM 1340 C C . LEU B 1 20 ? 0.715 -18.891 -1.488 1 98.12 20 LEU B C 1
ATOM 1342 O O . LEU B 1 20 ? 1.898 -19.225 -1.59 1 98.12 20 LEU B O 1
ATOM 1346 N N . SER B 1 21 ? 0.084 -18.81 -0.33 1 96.9 21 SER B N 1
ATOM 1347 C CA . SER B 1 21 ? 0.765 -19.156 0.913 1 96.9 21 SER B CA 1
ATOM 1348 C C . SER B 1 21 ? 1.303 -20.582 0.87 1 96.9 21 SER B C 1
ATOM 1350 O O . SER B 1 21 ? 2.349 -20.874 1.454 1 96.9 21 SER B O 1
ATOM 1352 N N . ARG B 1 22 ? 0.614 -21.436 0.167 1 96.42 22 ARG B N 1
ATOM 1353 C CA . ARG B 1 22 ? 1.025 -22.827 0.004 1 96.42 22 ARG B CA 1
ATOM 1354 C C . ARG B 1 22 ? 1.945 -22.988 -1.202 1 96.42 22 ARG B C 1
ATOM 1356 O O . ARG B 1 22 ? 2.371 -24.1 -1.52 1 96.42 22 ARG B O 1
ATOM 1363 N N . ARG B 1 23 ? 2.173 -21.964 -1.915 1 97.39 23 ARG B N 1
ATOM 1364 C CA . ARG B 1 23 ? 2.931 -21.972 -3.162 1 97.39 23 ARG B CA 1
ATOM 1365 C C . ARG B 1 23 ? 2.409 -23.043 -4.113 1 97.39 23 ARG B C 1
ATOM 1367 O O . ARG B 1 23 ? 3.192 -23.761 -4.738 1 97.39 23 ARG B O 1
ATOM 1374 N N . ASP B 1 24 ? 1.053 -23.144 -4.096 1 98.01 24 ASP B N 1
ATOM 1375 C CA . ASP B 1 24 ? 0.322 -23.973 -5.05 1 98.01 24 ASP B CA 1
ATOM 1376 C C . ASP B 1 24 ? 0.048 -23.209 -6.344 1 98.01 24 ASP B C 1
ATOM 1378 O O . ASP B 1 24 ? -1.029 -22.633 -6.514 1 98.01 24 ASP B O 1
ATOM 1382 N N . TRP B 1 25 ? 0.955 -23.249 -7.242 1 98.28 25 TRP B N 1
ATOM 1383 C CA . TRP B 1 25 ? 0.966 -22.409 -8.435 1 98.28 25 TRP B CA 1
ATOM 1384 C C . TRP B 1 25 ? -0.218 -22.733 -9.339 1 98.28 25 TRP B C 1
ATOM 1386 O O . TRP B 1 25 ? -0.802 -21.836 -9.953 1 98.28 25 TRP B O 1
ATOM 1396 N N . ASP B 1 26 ? -0.579 -23.96 -9.429 1 98.44 26 ASP B N 1
ATOM 1397 C CA . ASP B 1 26 ? -1.731 -24.333 -10.245 1 98.44 26 ASP B CA 1
ATOM 1398 C C . ASP B 1 26 ? -3.022 -23.755 -9.67 1 98.44 26 ASP B C 1
ATOM 1400 O O . ASP B 1 26 ? -3.867 -23.25 -10.412 1 98.44 26 ASP B O 1
ATOM 1404 N N . ALA B 1 27 ? -3.179 -23.821 -8.389 1 98.63 27 ALA B N 1
ATOM 1405 C CA . ALA B 1 27 ? -4.362 -23.257 -7.742 1 98.63 27 ALA B CA 1
ATOM 1406 C C . ALA B 1 27 ? -4.402 -21.74 -7.901 1 98.63 27 ALA B C 1
ATOM 1408 O O . ALA B 1 27 ? -5.469 -21.161 -8.12 1 98.63 27 ALA B O 1
ATOM 1409 N N . VAL B 1 28 ? -3.24 -21.074 -7.764 1 98.74 28 VAL B N 1
ATOM 1410 C CA . VAL B 1 28 ? -3.167 -19.625 -7.917 1 98.74 28 VAL B CA 1
ATOM 1411 C C . VAL B 1 28 ? -3.777 -19.216 -9.256 1 98.74 28 VAL B C 1
ATOM 1413 O O . VAL B 1 28 ? -4.6 -18.299 -9.316 1 98.74 28 VAL B O 1
ATOM 1416 N N . LYS B 1 29 ? -3.513 -19.93 -10.272 1 98.79 29 LYS B N 1
ATOM 1417 C CA . LYS B 1 29 ? -3.945 -19.588 -11.624 1 98.79 29 LYS B CA 1
ATOM 1418 C C . LYS B 1 29 ? -5.467 -19.606 -11.736 1 98.79 29 LYS B C 1
ATOM 1420 O O . LYS B 1 29 ? -6.049 -18.819 -12.486 1 98.79 29 LYS B O 1
ATOM 1425 N N . THR B 1 30 ? -6.138 -20.386 -10.947 1 98.61 30 THR B N 1
ATOM 1426 C CA . THR B 1 30 ? -7.576 -20.591 -11.08 1 98.61 30 THR B CA 1
ATOM 1427 C C . THR B 1 30 ? -8.347 -19.392 -10.535 1 98.61 30 THR B C 1
ATOM 1429 O O . THR B 1 30 ? -9.541 -19.243 -10.801 1 98.61 30 THR B O 1
ATOM 1432 N N . PHE B 1 31 ? -7.722 -18.521 -9.8 1 98.81 31 PHE B N 1
ATOM 1433 C CA . PHE B 1 31 ? -8.381 -17.35 -9.234 1 98.81 31 PHE B CA 1
ATOM 1434 C C . PHE B 1 31 ? -8.22 -16.143 -10.15 1 98.81 31 PHE B C 1
ATOM 1436 O O . PHE B 1 31 ? -8.823 -15.094 -9.915 1 98.81 31 PHE B O 1
ATOM 1443 N N . LEU B 1 32 ? -7.422 -16.287 -11.222 1 98.86 32 LEU B N 1
ATOM 1444 C CA . LEU B 1 32 ? -7.024 -15.138 -12.028 1 98.86 32 LEU B CA 1
ATOM 1445 C C . LEU B 1 32 ? -7.739 -15.144 -13.375 1 98.86 32 LEU B C 1
ATOM 1447 O O . LEU B 1 32 ? -7.887 -16.198 -13.999 1 98.86 32 LEU B O 1
ATOM 1451 N N . ALA B 1 33 ? -8.24 -13.983 -13.813 1 98.78 33 ALA B N 1
ATOM 1452 C CA . ALA B 1 33 ? -8.78 -13.826 -15.161 1 98.78 33 ALA B CA 1
ATOM 1453 C C . ALA B 1 33 ? -7.686 -13.995 -16.213 1 98.78 33 ALA B C 1
ATOM 1455 O O . ALA B 1 33 ? -6.502 -13.809 -15.921 1 98.78 33 ALA B O 1
ATOM 1456 N N . ASP B 1 34 ? -8.015 -14.219 -17.472 1 98.34 34 ASP B N 1
ATOM 1457 C CA . ASP B 1 34 ? -7.083 -14.484 -18.564 1 98.34 34 ASP B CA 1
ATOM 1458 C C . ASP B 1 34 ? -6.194 -13.272 -18.833 1 98.34 34 ASP B C 1
ATOM 1460 O O . ASP B 1 34 ? -5.043 -13.42 -19.249 1 98.34 34 ASP B O 1
ATOM 1464 N N . ASP B 1 35 ? -6.688 -12.051 -18.585 1 97.91 35 ASP B N 1
ATOM 1465 C CA . ASP B 1 35 ? -5.928 -10.833 -18.85 1 97.91 35 ASP B CA 1
ATOM 1466 C C . ASP B 1 35 ? -5.613 -10.089 -17.554 1 97.91 35 ASP B C 1
ATOM 1468 O O . ASP B 1 35 ? -5.445 -8.868 -17.558 1 97.91 35 ASP B O 1
ATOM 1472 N N . CYS B 1 36 ? -5.652 -10.803 -16.442 1 98.74 36 CYS B N 1
ATOM 1473 C CA . CYS B 1 36 ? -5.363 -10.184 -15.153 1 98.74 36 CYS B CA 1
ATOM 1474 C C . CYS B 1 36 ? -4.045 -9.42 -15.198 1 98.74 36 CYS B C 1
ATOM 1476 O O . CYS B 1 36 ? -3.046 -9.928 -15.709 1 98.74 36 CYS B O 1
ATOM 1478 N N . LEU B 1 37 ? -4.034 -8.235 -14.734 1 98.82 37 LEU B N 1
ATOM 1479 C CA . LEU B 1 37 ? -2.828 -7.427 -14.587 1 98.82 37 LEU B CA 1
ATOM 1480 C C . LEU B 1 37 ? -2.261 -7.548 -13.177 1 98.82 37 LEU B C 1
ATOM 1482 O O . LEU B 1 37 ? -2.966 -7.298 -12.196 1 98.82 37 LEU B O 1
ATOM 1486 N N . TYR B 1 38 ? -1.051 -7.997 -13.07 1 98.78 38 TYR B N 1
ATOM 1487 C CA . TYR B 1 38 ? -0.337 -8.052 -11.799 1 98.78 38 TYR B CA 1
ATOM 1488 C C . TYR B 1 38 ? 0.815 -7.055 -11.778 1 98.78 38 TYR B C 1
ATOM 1490 O O . TYR B 1 38 ? 1.7 -7.099 -12.636 1 98.78 38 TYR B O 1
ATOM 1498 N N . VAL B 1 39 ? 0.806 -6.143 -10.767 1 98.61 39 VAL B N 1
ATOM 1499 C CA . VAL B 1 39 ? 1.815 -5.093 -10.66 1 98.61 39 VAL B CA 1
ATOM 1500 C C . VAL B 1 39 ? 2.361 -5.046 -9.235 1 98.61 39 VAL B C 1
ATOM 1502 O O . VAL B 1 39 ? 1.598 -4.923 -8.274 1 98.61 39 VAL B O 1
ATOM 1505 N N . ASP B 1 40 ? 3.68 -5.188 -9.12 1 97.63 40 ASP B N 1
ATOM 1506 C CA . ASP B 1 40 ? 4.341 -4.663 -7.93 1 97.63 40 ASP B CA 1
ATOM 1507 C C . ASP B 1 40 ? 4.626 -3.17 -8.074 1 97.63 40 ASP B C 1
ATOM 1509 O O . ASP B 1 40 ? 5.445 -2.765 -8.902 1 97.63 40 ASP B O 1
ATOM 1513 N N . MET B 1 41 ? 4.1 -2.34 -7.249 1 97.84 41 MET B N 1
ATOM 1514 C CA . MET B 1 41 ? 4.107 -0.89 -7.419 1 97.84 41 MET B CA 1
ATOM 1515 C C . MET B 1 41 ? 5.519 -0.333 -7.28 1 97.84 41 MET B C 1
ATOM 1517 O O . MET B 1 41 ? 5.859 0.672 -7.907 1 97.84 41 MET B O 1
ATOM 1521 N N . PRO B 1 42 ? 6.418 -1.002 -6.508 1 97.19 42 PRO B N 1
ATOM 1522 C CA . PRO B 1 42 ? 7.796 -0.508 -6.504 1 97.19 42 PRO B CA 1
ATOM 1523 C C . PRO B 1 42 ? 8.527 -0.786 -7.816 1 97.19 42 PRO B C 1
ATOM 1525 O O . PRO B 1 42 ? 9.561 -0.172 -8.093 1 97.19 42 PRO B O 1
ATOM 1528 N N . VAL B 1 43 ? 8.055 -1.759 -8.622 1 95.05 43 VAL B N 1
ATOM 1529 C CA . VAL B 1 43 ? 8.729 -2.102 -9.87 1 95.05 43 VAL B CA 1
ATOM 1530 C C . VAL B 1 43 ? 7.695 -2.367 -10.961 1 95.05 43 VAL B C 1
ATOM 1532 O O . VAL B 1 43 ? 7.664 -3.452 -11.546 1 95.05 43 VAL B O 1
ATOM 1535 N N . PRO B 1 44 ? 6.936 -1.367 -11.358 1 96.52 44 PRO B N 1
ATOM 1536 C CA . PRO B 1 44 ? 5.834 -1.584 -12.299 1 96.52 44 PRO B CA 1
ATOM 1537 C C . PRO B 1 44 ? 6.318 -1.986 -13.69 1 96.52 44 PRO B C 1
ATOM 1539 O O . PRO B 1 44 ? 5.534 -2.487 -14.5 1 96.52 44 PRO B O 1
ATOM 1542 N N . ALA B 1 45 ? 7.572 -1.765 -13.975 1 94.85 45 ALA B N 1
ATOM 1543 C CA . ALA B 1 45 ? 8.142 -2.148 -15.264 1 94.85 45 ALA B CA 1
ATOM 1544 C C . ALA B 1 45 ? 8.289 -3.664 -15.37 1 94.85 45 ALA B C 1
ATOM 1546 O O . ALA B 1 45 ? 8.481 -4.2 -16.464 1 94.85 45 ALA B O 1
ATOM 1547 N N . LEU B 1 46 ? 8.297 -4.357 -14.263 1 94.93 46 LEU B N 1
ATOM 1548 C CA . LEU B 1 46 ? 8.408 -5.811 -14.207 1 94.93 46 LEU B CA 1
ATOM 1549 C C . LEU B 1 46 ? 7.073 -6.444 -13.831 1 94.93 46 LEU B C 1
ATOM 1551 O O . LEU B 1 46 ? 7.009 -7.275 -12.923 1 94.93 46 LEU B O 1
ATOM 1555 N N . SER B 1 47 ? 6.025 -6.051 -14.513 1 97.8 47 SER B N 1
ATOM 1556 C CA . SER B 1 47 ? 4.67 -6.55 -14.299 1 97.8 47 SER B CA 1
ATOM 1557 C C . SER B 1 47 ? 4.376 -7.751 -15.191 1 97.8 47 SER B C 1
ATOM 1559 O O . SER B 1 47 ? 5.204 -8.132 -16.021 1 97.8 47 SER B O 1
ATOM 1561 N N . ALA B 1 48 ? 3.229 -8.365 -14.933 1 98.31 48 ALA B N 1
ATOM 1562 C CA . ALA B 1 48 ? 2.814 -9.531 -15.709 1 98.31 48 ALA B CA 1
ATOM 1563 C C . ALA B 1 48 ? 1.333 -9.451 -16.068 1 98.31 48 ALA B C 1
ATOM 1565 O O . ALA B 1 48 ? 0.562 -8.757 -15.401 1 98.31 48 ALA B O 1
ATOM 1566 N N . ARG B 1 49 ? 0.94 -10.081 -17.107 1 98.29 49 ARG B N 1
ATOM 1567 C CA . ARG B 1 49 ? -0.441 -10.192 -17.564 1 98.29 49 ARG B CA 1
ATOM 1568 C C . ARG B 1 49 ? -0.825 -11.649 -17.799 1 98.29 49 ARG B C 1
ATOM 1570 O O . ARG B 1 49 ? -0.096 -12.389 -18.462 1 98.29 49 ARG B O 1
ATOM 1577 N N . GLY B 1 50 ? -1.976 -11.99 -17.199 1 98.44 50 GLY B N 1
ATOM 1578 C CA . GLY B 1 50 ? -2.467 -13.352 -17.343 1 98.44 50 GLY B CA 1
ATOM 1579 C C . GLY B 1 50 ? -1.888 -14.307 -16.316 1 98.44 50 GLY B C 1
ATOM 1580 O O . GLY B 1 50 ? -0.819 -14.052 -15.757 1 98.44 50 GLY B O 1
ATOM 1581 N N . PRO B 1 51 ? -2.594 -15.47 -16.124 1 98.67 51 PRO B N 1
ATOM 1582 C CA . PRO B 1 51 ? -2.257 -16.373 -15.021 1 98.67 51 PRO B CA 1
ATOM 1583 C C . PRO B 1 51 ? -0.873 -16.999 -15.173 1 98.67 51 PRO B C 1
ATOM 1585 O O . PRO B 1 51 ? -0.128 -17.106 -14.195 1 98.67 51 PRO B O 1
ATOM 1588 N N . ASP B 1 52 ? -0.477 -17.386 -16.391 1 98.31 52 ASP B N 1
ATOM 1589 C CA . ASP B 1 52 ? 0.797 -18.073 -16.577 1 98.31 52 ASP B CA 1
ATOM 1590 C C . ASP B 1 52 ? 1.971 -17.138 -16.298 1 98.31 52 ASP B C 1
ATOM 1592 O O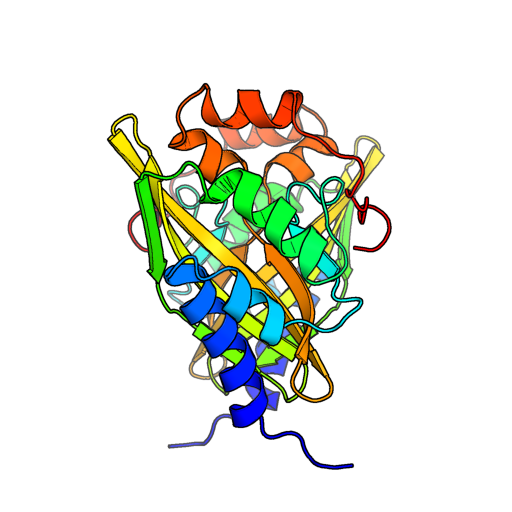 . ASP B 1 52 ? 2.896 -17.495 -15.565 1 98.31 52 ASP B O 1
ATOM 1596 N N . ASP B 1 53 ? 1.915 -15.949 -16.841 1 98.25 53 ASP B N 1
ATOM 1597 C CA . ASP B 1 53 ? 3.022 -15.013 -16.673 1 98.25 53 ASP B CA 1
ATOM 1598 C C . ASP B 1 53 ? 3.05 -14.444 -15.256 1 98.25 53 ASP B C 1
ATOM 1600 O O . ASP B 1 53 ? 4.12 -14.135 -14.727 1 98.25 53 ASP B O 1
ATOM 1604 N N . ILE B 1 54 ? 1.88 -14.375 -14.624 1 98.53 54 ILE B N 1
ATOM 1605 C CA . ILE B 1 54 ? 1.841 -13.949 -13.229 1 98.53 54 ILE B CA 1
ATOM 1606 C C . ILE B 1 54 ? 2.545 -14.984 -12.354 1 98.53 54 ILE B C 1
ATOM 1608 O O . ILE B 1 54 ? 3.344 -14.63 -11.484 1 98.53 54 ILE B O 1
ATOM 1612 N N . VAL B 1 55 ? 2.306 -16.231 -12.624 1 98.07 55 VAL B N 1
ATOM 1613 C CA . VAL B 1 55 ? 2.968 -17.274 -11.848 1 98.07 55 VAL B CA 1
ATOM 1614 C C . VAL B 1 55 ? 4.474 -17.228 -12.098 1 98.07 55 VAL B C 1
ATOM 1616 O O . VAL B 1 55 ? 5.269 -17.378 -11.167 1 98.07 55 VAL B O 1
ATOM 1619 N N . LYS B 1 56 ? 4.952 -16.99 -13.379 1 96.55 56 LYS B N 1
ATOM 1620 C CA . LYS B 1 56 ? 6.378 -16.816 -13.643 1 96.55 56 LYS B CA 1
ATOM 1621 C C . LYS B 1 56 ? 6.957 -15.679 -12.806 1 96.55 56 LYS B C 1
ATOM 1623 O O . LYS B 1 56 ? 8.023 -15.825 -12.204 1 96.55 56 LYS B O 1
ATOM 1628 N N . ARG B 1 57 ? 6.251 -14.625 -12.791 1 96.42 57 ARG B N 1
ATOM 1629 C CA . ARG B 1 57 ? 6.701 -13.453 -12.048 1 96.42 57 ARG B CA 1
ATOM 1630 C C . ARG B 1 57 ? 6.794 -13.753 -10.556 1 96.42 57 ARG B C 1
ATOM 1632 O O . ARG B 1 57 ? 7.776 -13.389 -9.904 1 96.42 57 ARG B O 1
ATOM 1639 N N . LEU B 1 58 ? 5.782 -14.364 -9.97 1 96.7 58 LEU B N 1
ATOM 1640 C CA . LEU B 1 58 ? 5.764 -14.703 -8.551 1 96.7 58 LEU B CA 1
ATOM 1641 C C . LEU B 1 58 ? 6.912 -15.644 -8.202 1 96.7 58 LEU B C 1
ATOM 1643 O O . LEU B 1 58 ? 7.582 -15.461 -7.183 1 96.7 58 LEU B O 1
ATOM 1647 N N . LYS B 1 59 ? 7.182 -16.537 -9.067 1 94.3 59 LYS B N 1
ATOM 1648 C CA . LYS B 1 59 ? 8.206 -17.547 -8.815 1 94.3 59 LYS B CA 1
ATOM 1649 C C . LYS B 1 59 ? 9.595 -16.918 -8.748 1 94.3 59 LYS B C 1
ATOM 1651 O O . LYS B 1 59 ? 10.469 -17.405 -8.029 1 94.3 59 LYS B O 1
ATOM 1656 N N . MET B 1 60 ? 9.777 -15.853 -9.451 1 91.03 60 MET B N 1
ATOM 1657 C CA . MET B 1 60 ? 11.069 -15.172 -9.44 1 91.03 60 MET B CA 1
ATOM 1658 C C . MET B 1 60 ? 11.501 -14.848 -8.013 1 91.03 60 MET B C 1
ATOM 1660 O O . MET B 1 60 ? 12.678 -14.976 -7.673 1 91.03 60 MET B O 1
ATOM 1664 N N . GLY B 1 61 ? 10.58 -14.448 -7.235 1 90.81 61 GLY B N 1
ATOM 1665 C CA . GLY B 1 61 ? 10.934 -14.055 -5.88 1 90.81 61 GLY B CA 1
ATOM 1666 C C . GLY B 1 61 ? 10.628 -15.124 -4.849 1 90.81 61 GLY B C 1
ATOM 1667 O O . GLY B 1 61 ? 11.352 -15.268 -3.862 1 90.81 61 GLY B O 1
ATOM 1668 N N . LEU B 1 62 ? 9.633 -15.942 -5.089 1 94.27 62 LEU B N 1
ATOM 1669 C CA . LEU B 1 62 ? 9.084 -16.76 -4.013 1 94.27 62 LEU B CA 1
ATOM 1670 C C . LEU B 1 62 ? 9.561 -18.204 -4.131 1 94.27 62 LEU B C 1
ATOM 1672 O O . LEU B 1 62 ? 9.678 -18.908 -3.125 1 94.27 62 LEU B O 1
ATOM 1676 N N . GLU B 1 63 ? 9.843 -18.661 -5.294 1 91.54 63 GLU B N 1
ATOM 1677 C CA . GLU B 1 63 ? 10.179 -20.066 -5.503 1 91.54 63 GLU B CA 1
ATOM 1678 C C . GLU B 1 63 ? 11.487 -20.43 -4.805 1 91.54 63 GLU B C 1
ATOM 1680 O O . GLU B 1 63 ? 11.589 -21.487 -4.179 1 91.54 63 GLU B O 1
ATOM 1685 N N . PRO B 1 64 ? 12.524 -19.538 -4.805 1 89.93 64 PRO B N 1
ATOM 1686 C CA . PRO B 1 64 ? 13.795 -19.912 -4.179 1 89.93 64 PRO B CA 1
ATOM 1687 C C . PRO B 1 64 ? 13.745 -19.842 -2.655 1 89.93 64 PRO B C 1
ATOM 1689 O O . PRO B 1 64 ? 14.699 -20.242 -1.983 1 89.93 64 PRO B O 1
ATOM 1692 N N . LEU B 1 65 ? 12.692 -19.353 -2.105 1 95.2 65 LEU B N 1
ATOM 1693 C CA . LEU B 1 65 ? 12.599 -19.221 -0.656 1 95.2 65 LEU B CA 1
ATOM 1694 C C . LEU B 1 65 ? 12.512 -20.591 0.01 1 95.2 65 LEU B C 1
ATOM 1696 O O . LEU B 1 65 ? 11.845 -21.493 -0.501 1 95.2 65 LEU B O 1
ATOM 1700 N N . ALA B 1 66 ? 13.127 -20.726 1.134 1 96.8 66 ALA B N 1
ATOM 1701 C CA . ALA B 1 66 ? 13.017 -21.929 1.954 1 96.8 66 ALA B CA 1
ATOM 1702 C C . ALA B 1 66 ? 11.658 -22.002 2.643 1 96.8 66 ALA B C 1
ATOM 1704 O O . ALA B 1 66 ? 11.138 -23.092 2.891 1 96.8 66 ALA B O 1
ATOM 1705 N N . GLY B 1 67 ? 11.1 -20.846 2.992 1 97.09 67 GLY B N 1
ATOM 1706 C CA . GLY B 1 67 ? 9.804 -20.744 3.643 1 97.09 67 GLY B CA 1
ATOM 1707 C C . GLY B 1 67 ? 9.04 -19.491 3.259 1 97.09 67 GLY B C 1
ATOM 1708 O O . GLY B 1 67 ? 9.64 -18.444 3.009 1 97.09 67 GLY B O 1
ATOM 1709 N N . TYR B 1 68 ? 7.862 -19.625 3.237 1 97.34 68 TYR B N 1
ATOM 1710 C CA . TYR B 1 68 ? 6.947 -18.552 2.865 1 97.34 68 TYR B CA 1
ATOM 1711 C C . TYR B 1 68 ? 5.619 -18.689 3.599 1 97.34 68 TYR B C 1
ATOM 1713 O O . TYR B 1 68 ? 5.001 -19.756 3.582 1 97.34 68 TYR B O 1
ATOM 1721 N N . GLN B 1 69 ? 5.183 -17.555 4.223 1 96.51 69 GLN B N 1
ATOM 1722 C CA . GLN B 1 69 ? 3.911 -17.556 4.937 1 96.51 69 GLN B CA 1
ATOM 1723 C C . GLN B 1 69 ? 3.182 -16.227 4.764 1 96.51 69 GLN B C 1
ATOM 1725 O O . GLN B 1 69 ? 3.781 -15.16 4.913 1 96.51 69 GLN B O 1
ATOM 1730 N N . ASN B 1 70 ? 1.972 -16.283 4.434 1 97.27 70 ASN B N 1
ATOM 1731 C CA . ASN B 1 70 ? 1.104 -15.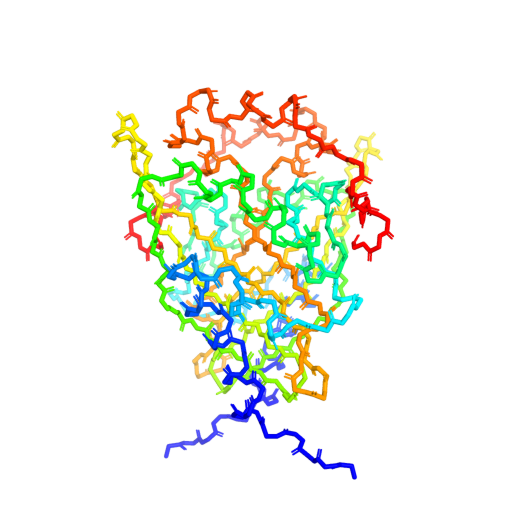111 4.426 1 97.27 70 ASN B CA 1
ATOM 1732 C C . ASN B 1 70 ? 0.364 -14.951 5.751 1 97.27 70 ASN B C 1
ATOM 1734 O O . ASN B 1 70 ? -0.137 -15.929 6.309 1 97.27 70 ASN B O 1
ATOM 1738 N N . HIS B 1 71 ? 0.351 -13.779 6.262 1 96.74 71 HIS B N 1
ATOM 1739 C CA . HIS B 1 71 ? -0.385 -13.443 7.476 1 96.74 71 HIS B CA 1
ATOM 1740 C C . HIS B 1 71 ? -1.604 -12.583 7.16 1 96.74 71 HIS B C 1
ATOM 1742 O O . HIS B 1 71 ? -1.493 -11.576 6.458 1 96.74 71 HIS B O 1
ATOM 1748 N N . GLN B 1 72 ? -2.733 -12.998 7.695 1 94.69 72 GLN B N 1
ATOM 1749 C CA . GLN B 1 72 ? -3.964 -12.255 7.447 1 94.69 72 GLN B CA 1
ATOM 1750 C C . GLN B 1 72 ? -3.925 -10.886 8.119 1 94.69 72 GLN B C 1
ATOM 1752 O O . GLN B 1 72 ? -3.155 -10.67 9.057 1 94.69 72 GLN B O 1
ATOM 1757 N N . GLY B 1 73 ? -4.782 -10.031 7.625 1 96.79 73 GLY B N 1
ATOM 1758 C CA . GLY B 1 73 ? -4.965 -8.688 8.15 1 96.79 73 GLY B CA 1
ATOM 1759 C C . GLY B 1 73 ? -6.347 -8.123 7.878 1 96.79 73 GLY B C 1
ATOM 1760 O O . GLY B 1 73 ? -7.353 -8.809 8.072 1 96.79 73 GLY B O 1
ATOM 1761 N N . VAL B 1 74 ? -6.391 -6.891 7.434 1 98.08 74 VAL B N 1
ATOM 1762 C CA . VAL B 1 74 ? -7.655 -6.201 7.2 1 98.08 74 VAL B CA 1
ATOM 1763 C C . VAL B 1 74 ? -8.05 -6.329 5.731 1 98.08 74 VAL B C 1
ATOM 1765 O O . VAL B 1 74 ? -7.273 -5.979 4.84 1 98.08 74 VAL B O 1
ATOM 1768 N N . LEU B 1 75 ? -9.17 -6.861 5.491 1 98.07 75 LEU B N 1
ATOM 1769 C CA . LEU B 1 75 ? -9.737 -6.984 4.153 1 98.07 75 LEU B CA 1
ATOM 1770 C C . LEU B 1 75 ? -11.075 -6.258 4.06 1 98.07 75 LEU B C 1
ATOM 1772 O O . LEU B 1 75 ? -11.964 -6.478 4.887 1 98.07 75 LEU B O 1
ATOM 1776 N N . VAL B 1 76 ? -11.192 -5.32 3.075 1 97.86 76 VAL B N 1
ATOM 1777 C CA . VAL B 1 76 ? -12.427 -4.576 2.851 1 97.86 76 VAL B CA 1
ATOM 1778 C C . VAL B 1 76 ? -12.82 -4.659 1.378 1 97.86 76 VAL B C 1
ATOM 1780 O O . VAL B 1 76 ? -11.956 -4.697 0.499 1 97.86 76 VAL B O 1
ATOM 1783 N N . SER B 1 77 ? -14.1 -4.672 1.113 1 97.14 77 SER B N 1
ATOM 1784 C CA . SER B 1 77 ? -14.57 -4.769 -0.265 1 97.14 77 SER B CA 1
ATOM 1785 C C . SER B 1 77 ? -15.86 -3.981 -0.466 1 97.14 77 SER B C 1
ATOM 1787 O O . SER B 1 77 ? -16.532 -3.622 0.503 1 97.14 77 SER B O 1
ATOM 1789 N N . ASN B 1 78 ? -16.128 -3.63 -1.741 1 94.36 78 ASN B N 1
ATOM 1790 C CA . ASN B 1 78 ? -17.39 -2.998 -2.112 1 94.36 78 ASN B CA 1
ATOM 1791 C C . ASN B 1 78 ? -18.099 -3.769 -3.222 1 94.36 78 ASN B C 1
ATOM 1793 O O . ASN B 1 78 ? -18.836 -3.184 -4.017 1 94.36 78 ASN B O 1
ATOM 1797 N N . GLY B 1 79 ? -17.777 -5.036 -3.356 1 92.26 79 GLY B N 1
ATOM 1798 C CA . GLY B 1 79 ? -18.411 -5.905 -4.335 1 92.26 79 GLY B CA 1
ATOM 1799 C C . GLY B 1 79 ? -17.527 -6.201 -5.531 1 92.26 79 GLY B C 1
ATOM 1800 O O . GLY B 1 79 ? -17.677 -7.24 -6.178 1 92.26 79 GLY B O 1
ATOM 1801 N N . SER B 1 80 ? -16.671 -5.277 -5.896 1 95.62 80 SER B N 1
ATOM 1802 C CA . SER B 1 80 ? -15.742 -5.536 -6.99 1 95.62 80 SER B CA 1
ATOM 1803 C C . SER B 1 80 ? -14.311 -5.184 -6.596 1 95.62 80 SER B C 1
ATOM 1805 O O . SER B 1 80 ? -13.37 -5.893 -6.957 1 95.62 80 SER B O 1
ATOM 1807 N N . ASP B 1 81 ? -14.252 -4.087 -5.889 1 98.1 81 ASP B N 1
ATOM 1808 C CA . ASP B 1 81 ? -12.946 -3.709 -5.357 1 98.1 81 ASP B CA 1
ATOM 1809 C C . ASP B 1 81 ? -12.689 -4.376 -4.008 1 98.1 81 ASP B C 1
ATOM 1811 O O . ASP B 1 81 ? -13.531 -4.316 -3.109 1 98.1 81 ASP B O 1
ATOM 1815 N N . VAL B 1 82 ? -11.6 -5.055 -3.893 1 98.41 82 VAL B N 1
ATOM 1816 C CA . VAL B 1 82 ? -11.189 -5.702 -2.651 1 98.41 82 VAL B CA 1
ATOM 1817 C C . VAL B 1 82 ? -9.775 -5.259 -2.281 1 98.41 82 VAL B C 1
ATOM 1819 O O . VAL B 1 82 ? -8.838 -5.436 -3.062 1 98.41 82 VAL B O 1
ATOM 1822 N N . ILE B 1 83 ? -9.603 -4.631 -1.17 1 98.88 83 ILE B N 1
ATOM 1823 C CA . ILE B 1 83 ? -8.296 -4.173 -0.712 1 98.88 83 ILE B CA 1
ATOM 1824 C C . ILE B 1 83 ? -7.916 -4.901 0.576 1 98.88 83 ILE B C 1
ATOM 1826 O O . ILE B 1 83 ? -8.727 -5.005 1.499 1 98.88 83 ILE B O 1
ATOM 1830 N N . TYR B 1 84 ? -6.693 -5.408 0.601 1 98.82 84 TYR B N 1
ATOM 1831 C CA . TYR B 1 84 ? -6.242 -6.345 1.623 1 98.82 84 TYR B CA 1
ATOM 1832 C C . TYR B 1 84 ? -4.909 -5.907 2.217 1 98.82 84 TYR B C 1
ATOM 1834 O O . TYR B 1 84 ? -3.878 -5.946 1.541 1 98.82 84 TYR B O 1
ATOM 1842 N N . GLU B 1 85 ? -4.903 -5.384 3.413 1 98.85 85 GLU B N 1
ATOM 1843 C CA . GLU B 1 85 ? -3.67 -5.168 4.164 1 98.85 85 GLU B CA 1
ATOM 1844 C C . GLU B 1 85 ? -3.2 -6.456 4.834 1 98.85 85 GLU B C 1
ATOM 1846 O O . GLU B 1 85 ? -3.946 -7.073 5.597 1 98.85 85 GLU B O 1
ATOM 1851 N N . HIS B 1 86 ? -2.009 -6.84 4.559 1 98.43 86 HIS B N 1
ATOM 1852 C CA . HIS B 1 86 ? -1.479 -8.096 5.079 1 98.43 86 HIS B CA 1
ATOM 1853 C C . HIS B 1 86 ? 0.046 -8.095 5.072 1 98.43 86 HIS B C 1
ATOM 1855 O O . HIS B 1 86 ? 0.67 -7.052 4.861 1 98.43 86 HIS B O 1
ATOM 1861 N N . SER B 1 87 ? 0.625 -9.195 5.464 1 98.19 87 SER B N 1
ATOM 1862 C CA . SER B 1 87 ? 2.08 -9.306 5.496 1 98.19 87 SER B CA 1
ATOM 1863 C C . SER B 1 87 ? 2.534 -10.715 5.13 1 98.19 87 SER B C 1
ATOM 1865 O O . SER B 1 87 ? 1.721 -11.64 5.071 1 98.19 87 SER B O 1
ATOM 1867 N N . GLU B 1 88 ? 3.753 -10.847 4.831 1 98.16 88 GLU B N 1
ATOM 1868 C CA . GLU B 1 88 ? 4.389 -12.115 4.488 1 98.16 88 GLU B CA 1
ATOM 1869 C C . GLU B 1 88 ? 5.693 -12.305 5.257 1 98.16 88 GLU B C 1
ATOM 1871 O O . GLU B 1 88 ? 6.454 -11.354 5.442 1 98.16 88 GLU B O 1
ATOM 1876 N N . THR B 1 89 ? 5.92 -13.473 5.718 1 97.9 89 THR B N 1
ATOM 1877 C CA . THR B 1 89 ? 7.244 -13.857 6.193 1 97.9 89 THR B CA 1
ATOM 1878 C C . THR B 1 89 ? 8.001 -14.632 5.117 1 97.9 89 THR B C 1
ATOM 1880 O O . THR B 1 89 ? 7.493 -15.621 4.584 1 97.9 89 THR B O 1
ATOM 1883 N N . TRP B 1 90 ? 9.105 -14.13 4.783 1 97.59 90 TRP B N 1
ATOM 1884 C CA . TRP B 1 90 ? 10.015 -14.794 3.856 1 97.59 90 TRP B CA 1
ATOM 1885 C C . TRP B 1 90 ? 11.196 -15.409 4.598 1 97.59 90 TRP B C 1
ATOM 1887 O O . TRP B 1 90 ? 11.809 -14.76 5.449 1 97.59 90 TRP B O 1
ATOM 1897 N N . THR B 1 91 ? 11.476 -16.617 4.32 1 97.51 91 THR B N 1
ATOM 1898 C CA . THR B 1 91 ? 12.661 -17.296 4.832 1 97.51 91 THR B CA 1
ATOM 1899 C C . THR B 1 91 ? 13.567 -17.74 3.687 1 97.51 91 THR B C 1
ATOM 1901 O O . THR B 1 91 ? 13.14 -18.484 2.802 1 97.51 91 THR B O 1
ATOM 1904 N N . PHE B 1 92 ? 14.781 -17.339 3.756 1 95.97 92 PHE B N 1
ATOM 1905 C CA . PHE B 1 92 ? 15.745 -17.671 2.713 1 95.97 92 PHE B CA 1
ATOM 1906 C C . PHE B 1 92 ? 16.526 -18.928 3.077 1 95.97 92 PHE B C 1
ATOM 1908 O O . PHE B 1 92 ? 16.641 -19.274 4.254 1 95.97 92 PHE B O 1
ATOM 1915 N N . ALA B 1 93 ? 17.063 -19.537 2.042 1 94.14 93 ALA B N 1
ATOM 1916 C CA . ALA B 1 93 ? 17.852 -20.747 2.257 1 94.14 93 ALA B CA 1
ATOM 1917 C C . ALA B 1 93 ? 19.117 -20.443 3.054 1 94.14 93 ALA B C 1
ATOM 1919 O O . ALA B 1 93 ? 19.607 -21.293 3.802 1 94.14 93 ALA B O 1
ATOM 1920 N N . SER B 1 94 ? 19.593 -19.258 2.9 1 93.75 94 SER B N 1
ATOM 1921 C CA . SER B 1 94 ? 20.824 -18.85 3.569 1 93.75 94 SER B CA 1
ATOM 1922 C C . SER B 1 94 ? 20.585 -18.582 5.051 1 93.75 94 SER B C 1
ATOM 1924 O O . SER B 1 94 ? 21.535 -18.404 5.816 1 93.75 94 SER B O 1
ATOM 1926 N N . GLY B 1 95 ? 19.28 -18.496 5.468 1 93.66 95 GLY B N 1
ATOM 1927 C CA . GLY B 1 95 ? 18.975 -18.348 6.882 1 93.66 95 GLY B CA 1
ATOM 1928 C C . GLY B 1 95 ? 18.298 -17.032 7.212 1 93.66 95 GLY B C 1
ATOM 1929 O O . GLY B 1 95 ? 17.601 -16.923 8.223 1 93.66 95 GLY B O 1
ATOM 1930 N N . GLU B 1 96 ? 18.477 -16.002 6.395 1 95.77 96 GLU B N 1
ATOM 1931 C CA . GLU B 1 96 ? 17.818 -14.719 6.622 1 95.77 96 GLU B CA 1
ATOM 1932 C C . GLU B 1 96 ? 16.3 -14.868 6.607 1 95.77 96 GLU B C 1
ATOM 1934 O O . GLU B 1 96 ? 15.761 -15.715 5.891 1 95.77 96 GLU B O 1
ATOM 1939 N N . GLN B 1 97 ? 15.693 -14.111 7.457 1 96.7 97 GLN B N 1
ATOM 1940 C CA . GLN B 1 97 ? 14.236 -14.06 7.514 1 96.7 97 GLN B CA 1
ATOM 1941 C C . GLN B 1 97 ? 13.744 -12.633 7.739 1 96.7 97 GLN B C 1
ATOM 1943 O O . GLN B 1 97 ? 14.408 -11.841 8.412 1 96.7 97 GLN B O 1
ATOM 1948 N N . GLY B 1 98 ? 12.553 -12.335 7.204 1 96.88 98 GLY B N 1
ATOM 1949 C CA . GLY B 1 98 ? 11.958 -11.024 7.414 1 96.88 98 GLY B CA 1
ATOM 1950 C C . GLY B 1 98 ? 10.483 -10.975 7.064 1 96.88 98 GLY B C 1
ATOM 1951 O O . GLY B 1 98 ? 9.95 -11.912 6.465 1 96.88 98 GLY B O 1
ATOM 1952 N N . VAL B 1 99 ? 9.909 -9.948 7.524 1 97.24 99 VAL B N 1
ATOM 1953 C CA . VAL B 1 99 ? 8.488 -9.727 7.278 1 97.24 99 VAL B CA 1
ATOM 1954 C C . VAL B 1 99 ? 8.307 -8.576 6.291 1 97.24 99 VAL B C 1
ATOM 1956 O O . VAL B 1 99 ? 8.838 -7.482 6.499 1 97.24 99 VAL B O 1
ATOM 1959 N N . LEU B 1 100 ? 7.714 -8.899 5.238 1 97.26 100 LEU B N 1
ATOM 1960 C CA . LEU B 1 100 ? 7.305 -7.882 4.275 1 97.26 100 LEU B CA 1
ATOM 1961 C C . LEU B 1 100 ? 5.852 -7.475 4.498 1 97.26 100 LEU B C 1
ATOM 1963 O O . LEU B 1 100 ? 4.96 -8.326 4.512 1 97.26 100 LEU B O 1
ATOM 1967 N N . ARG B 1 101 ? 5.569 -6.206 4.712 1 97.67 101 ARG B N 1
ATOM 1968 C CA . ARG B 1 101 ? 4.234 -5.657 4.928 1 97.67 101 ARG B CA 1
ATOM 1969 C C . ARG B 1 101 ? 3.738 -4.921 3.688 1 97.67 101 ARG B C 1
ATOM 1971 O O . ARG B 1 101 ? 4.502 -4.205 3.037 1 97.67 101 ARG B O 1
ATOM 1978 N N . PHE B 1 102 ? 2.459 -5.081 3.302 1 97.72 102 PHE B N 1
ATOM 1979 C CA . PHE B 1 102 ? 1.987 -4.421 2.091 1 97.72 102 PHE B CA 1
ATOM 1980 C C . PHE B 1 102 ? 0.464 -4.369 2.063 1 97.72 102 PHE B C 1
ATOM 1982 O O . PHE B 1 102 ? -0.198 -4.912 2.949 1 97.72 102 PHE B O 1
ATOM 1989 N N . VAL B 1 103 ? -0.085 -3.649 1.25 1 98.88 103 VAL B N 1
ATOM 1990 C CA . VAL B 1 103 ? -1.497 -3.638 0.883 1 98.88 103 VAL B CA 1
ATOM 1991 C C . VAL B 1 103 ? -1.655 -4.047 -0.58 1 98.88 103 VAL B C 1
ATOM 1993 O O . VAL B 1 103 ? -0.889 -3.606 -1.44 1 98.88 103 VAL B O 1
ATOM 1996 N N . THR B 1 104 ? -2.587 -4.88 -0.802 1 98.87 104 THR B N 1
ATOM 1997 C CA . THR B 1 104 ? -2.889 -5.339 -2.153 1 98.87 104 THR B CA 1
ATOM 1998 C C . THR B 1 104 ? -4.264 -4.849 -2.597 1 98.87 104 THR B C 1
ATOM 2000 O O . THR B 1 104 ? -5.241 -4.97 -1.855 1 98.87 104 THR B O 1
ATOM 2003 N N . VAL B 1 105 ? -4.357 -4.243 -3.772 1 98.9 105 VAL B N 1
ATOM 2004 C CA . VAL B 1 105 ? -5.602 -3.799 -4.391 1 98.9 105 VAL B CA 1
ATOM 2005 C C . VAL B 1 105 ? -6.02 -4.787 -5.478 1 98.9 105 VAL B C 1
ATOM 2007 O O . VAL B 1 105 ? -5.287 -4.999 -6.447 1 98.9 105 VAL B O 1
ATOM 2010 N N . HIS B 1 106 ? -7.203 -5.359 -5.291 1 98.84 106 HIS B N 1
ATOM 2011 C CA . HIS B 1 106 ? -7.746 -6.293 -6.271 1 98.84 106 HIS B CA 1
ATOM 2012 C C . HIS B 1 106 ? -9.019 -5.746 -6.907 1 98.84 106 HIS B C 1
ATOM 2014 O O . HIS B 1 106 ? -9.772 -5.01 -6.265 1 98.84 106 HIS B O 1
ATOM 2020 N N . LYS B 1 107 ? -9.243 -6.083 -8.121 1 98.66 107 LYS B N 1
ATOM 2021 C CA . LYS B 1 107 ? -10.561 -6.055 -8.748 1 98.66 107 LYS B CA 1
ATOM 2022 C C . LYS B 1 107 ? -11.03 -7.462 -9.106 1 98.66 107 LYS B C 1
ATOM 2024 O O . LYS B 1 107 ? -10.255 -8.267 -9.627 1 98.66 107 LYS B O 1
ATOM 2029 N N . VAL B 1 108 ? -12.227 -7.79 -8.721 1 98.48 108 VAL B N 1
ATOM 2030 C CA . VAL B 1 108 ? -12.816 -9.092 -9.016 1 98.48 108 VAL B CA 1
ATOM 2031 C C . VAL B 1 108 ? -14.021 -8.918 -9.937 1 98.48 108 VAL B C 1
ATOM 2033 O O . VAL B 1 108 ? -14.932 -8.142 -9.637 1 98.48 108 VAL B O 1
ATOM 2036 N N . ASP B 1 109 ? -13.968 -9.527 -11.038 1 96.8 109 ASP B N 1
ATOM 2037 C CA . ASP B 1 109 ? -15.062 -9.564 -12.003 1 96.8 109 ASP B CA 1
ATOM 2038 C C . ASP B 1 109 ? -15.406 -11 -12.388 1 96.8 109 ASP B C 1
ATOM 2040 O O . ASP B 1 109 ? -14.525 -11.776 -12.766 1 96.8 109 ASP B O 1
ATOM 2044 N N . ASP B 1 110 ? -16.722 -11.346 -12.204 1 94.79 110 ASP B N 1
ATOM 2045 C CA . ASP B 1 110 ? -17.222 -12.666 -12.576 1 94.79 110 ASP B CA 1
ATOM 2046 C C . ASP B 1 110 ? -16.43 -13.769 -11.878 1 94.79 110 ASP B C 1
ATOM 2048 O O . ASP B 1 110 ? -15.977 -14.718 -12.522 1 94.79 110 ASP B O 1
ATOM 2052 N N . GLY B 1 111 ? -16.091 -13.497 -10.649 1 96.21 111 GLY B N 1
ATOM 2053 C CA . GLY B 1 111 ? -15.516 -14.525 -9.795 1 96.21 111 GLY B CA 1
ATOM 2054 C C . GLY B 1 111 ? -14.021 -14.691 -9.986 1 96.21 111 GLY B C 1
ATOM 2055 O O . GLY B 1 111 ? -13.419 -15.618 -9.44 1 96.21 111 GLY B O 1
ATOM 2056 N N . ALA B 1 112 ? -13.396 -13.766 -10.763 1 98.39 112 ALA B N 1
ATOM 2057 C CA . ALA B 1 112 ? -11.959 -13.854 -11.011 1 98.39 112 ALA B CA 1
ATOM 2058 C C . ALA B 1 112 ? -11.281 -12.506 -10.785 1 98.39 112 ALA B C 1
ATOM 2060 O O . ALA B 1 112 ? -11.88 -11.454 -11.023 1 98.39 112 ALA B O 1
ATOM 2061 N N . ILE B 1 113 ? -10.053 -12.552 -10.397 1 98.84 113 ILE B N 1
ATOM 2062 C CA . ILE B 1 113 ? -9.278 -11.336 -10.178 1 98.84 113 ILE B CA 1
ATOM 2063 C C . ILE B 1 113 ? -8.771 -10.799 -11.515 1 98.84 113 ILE B C 1
ATOM 2065 O O . ILE B 1 113 ? -8.121 -11.521 -12.275 1 98.84 113 ILE B O 1
ATOM 2069 N N . THR B 1 114 ? -9.071 -9.555 -11.774 1 98.8 114 THR B N 1
ATOM 2070 C CA . THR B 1 114 ? -8.689 -8.933 -13.037 1 98.8 114 THR B CA 1
ATOM 2071 C C . THR B 1 114 ? -7.545 -7.945 -12.829 1 98.8 114 THR B C 1
ATOM 2073 O O . THR B 1 114 ? -6.852 -7.58 -13.781 1 98.8 114 THR B O 1
ATOM 2076 N N . VAL B 1 115 ? -7.418 -7.427 -11.652 1 98.82 115 VAL B N 1
ATOM 2077 C CA . VAL B 1 115 ? -6.337 -6.522 -11.276 1 98.82 115 VAL B CA 1
ATOM 2078 C C . VAL B 1 115 ? -5.76 -6.937 -9.925 1 98.82 115 VAL B C 1
ATOM 2080 O O . VAL B 1 115 ? -6.506 -7.271 -9.001 1 98.82 115 VAL B O 1
ATOM 2083 N N . TRP B 1 116 ? -4.494 -6.995 -9.805 1 98.87 116 TRP B N 1
ATOM 2084 C CA . TRP B 1 116 ? -3.706 -7.313 -8.619 1 98.87 116 TRP B CA 1
ATOM 2085 C C . TRP B 1 116 ? -2.515 -6.369 -8.488 1 98.87 116 TRP B C 1
ATOM 2087 O O . TRP B 1 116 ? -1.481 -6.572 -9.128 1 98.87 116 TRP B O 1
ATOM 2097 N N . LYS B 1 117 ? -2.624 -5.318 -7.641 1 98.85 117 LYS B N 1
ATOM 2098 C CA . LYS B 1 117 ? -1.544 -4.37 -7.383 1 98.85 117 LYS B CA 1
ATOM 2099 C C . LYS B 1 117 ? -1.022 -4.505 -5.956 1 98.85 117 LYS B C 1
ATOM 2101 O O . LYS B 1 117 ? -1.788 -4.397 -4.996 1 98.85 117 LYS B O 1
ATOM 2106 N N . ASP B 1 118 ? 0.234 -4.701 -5.792 1 98.78 118 ASP B N 1
ATOM 2107 C CA . ASP B 1 118 ? 0.851 -4.799 -4.473 1 98.78 118 ASP B CA 1
ATOM 2108 C C . ASP B 1 118 ? 1.615 -3.523 -4.127 1 98.78 118 ASP B C 1
ATOM 2110 O O . ASP B 1 118 ? 2.58 -3.168 -4.808 1 98.78 118 ASP B O 1
ATOM 2114 N N . TYR B 1 119 ? 1.217 -2.855 -3.085 1 98.83 119 TYR B N 1
ATOM 2115 C CA . TYR B 1 119 ? 1.922 -1.689 -2.564 1 98.83 119 TYR B CA 1
ATOM 2116 C C . TYR B 1 119 ? 2.814 -2.071 -1.389 1 98.83 119 TYR B C 1
ATOM 2118 O O . TYR B 1 119 ? 2.323 -2.494 -0.34 1 98.83 119 TYR B O 1
ATOM 2126 N N . TRP B 1 120 ? 4.048 -1.93 -1.556 1 98.25 120 TRP B N 1
ATOM 2127 C CA . TRP B 1 120 ? 5.054 -2.223 -0.541 1 98.25 120 TRP B CA 1
ATOM 2128 C C . TRP B 1 120 ? 6.342 -1.451 -0.811 1 98.25 120 TRP B C 1
ATOM 2130 O O . TRP B 1 120 ? 6.489 -0.828 -1.866 1 98.25 120 TRP B O 1
ATOM 2140 N N . ASP B 1 121 ? 7.237 -1.387 0.191 1 97.89 121 ASP B N 1
ATOM 2141 C CA . ASP B 1 121 ? 8.489 -0.644 0.09 1 97.89 121 ASP B CA 1
ATOM 2142 C C . ASP B 1 121 ? 9.645 -1.567 -0.29 1 97.89 121 ASP B C 1
ATOM 2144 O O . ASP B 1 121 ? 10.021 -2.451 0.483 1 97.89 121 ASP B O 1
ATOM 2148 N N . PHE B 1 122 ? 10.28 -1.299 -1.387 1 96.47 122 PHE B N 1
ATOM 2149 C CA . PHE B 1 122 ? 11.347 -2.143 -1.912 1 96.47 122 PHE B CA 1
ATOM 2150 C C . PHE B 1 122 ? 12.506 -2.226 -0.926 1 96.47 122 PHE B C 1
ATOM 2152 O O . PHE B 1 122 ? 13.098 -3.292 -0.745 1 96.47 122 PHE B O 1
ATOM 2159 N N . ASN B 1 123 ? 12.81 -1.157 -0.246 1 95.77 123 ASN B N 1
ATOM 2160 C CA . ASN B 1 123 ? 13.942 -1.113 0.673 1 95.77 123 ASN B CA 1
ATOM 2161 C C . ASN B 1 123 ? 13.722 -2.023 1.877 1 95.77 123 ASN B C 1
ATOM 2163 O O . ASN B 1 123 ? 14.682 -2.526 2.464 1 95.77 123 ASN B O 1
ATOM 2167 N N . SER B 1 124 ? 12.493 -2.222 2.267 1 95.82 124 SER B N 1
ATOM 2168 C CA . SER B 1 124 ? 12.211 -3.14 3.366 1 95.82 124 SER B CA 1
ATOM 2169 C C . SER B 1 124 ? 12.644 -4.562 3.023 1 95.82 124 SER B C 1
ATOM 2171 O O . SER B 1 124 ? 13.124 -5.296 3.89 1 95.82 124 SER B O 1
ATOM 2173 N N . LEU B 1 125 ? 12.41 -4.994 1.759 1 95.04 125 LEU B N 1
ATOM 2174 C CA . LEU B 1 125 ? 12.872 -6.305 1.316 1 95.04 125 LEU B CA 1
ATOM 2175 C C . LEU B 1 125 ? 14.395 -6.359 1.275 1 95.04 125 LEU B C 1
ATOM 2177 O O . LEU B 1 125 ? 14.999 -7.329 1.74 1 95.04 125 LEU B O 1
ATOM 2181 N N . VAL B 1 126 ? 15.001 -5.357 0.746 1 93.62 126 VAL B N 1
ATOM 2182 C CA . VAL B 1 126 ? 16.453 -5.281 0.629 1 93.62 126 VAL B CA 1
ATOM 2183 C C . VAL B 1 126 ? 17.09 -5.39 2.012 1 93.62 126 VAL B C 1
ATOM 2185 O O . VAL B 1 126 ? 18.163 -5.98 2.164 1 93.62 126 VAL B O 1
ATOM 2188 N N . ALA B 1 127 ? 16.401 -4.894 3.009 1 93.72 127 ALA B N 1
ATOM 2189 C CA . ALA B 1 127 ? 16.944 -4.807 4.362 1 93.72 127 ALA B CA 1
ATOM 2190 C C . ALA B 1 127 ? 17.164 -6.195 4.956 1 93.72 127 ALA B C 1
ATOM 2192 O O . ALA B 1 127 ? 18.029 -6.379 5.816 1 93.72 127 ALA B O 1
ATOM 2193 N N . PHE B 1 128 ? 16.408 -7.197 4.454 1 94.47 128 PHE B N 1
ATOM 2194 C CA . PHE B 1 128 ? 16.592 -8.49 5.103 1 94.47 128 PHE B CA 1
ATOM 2195 C C . PHE B 1 128 ? 16.937 -9.566 4.081 1 94.47 128 PHE B C 1
ATOM 2197 O O . PHE B 1 128 ? 17.348 -10.668 4.447 1 94.47 128 PHE B O 1
ATOM 2204 N N . ALA B 1 129 ? 16.802 -9.314 2.801 1 92.8 129 ALA B N 1
ATOM 2205 C CA . ALA B 1 129 ? 17.141 -10.288 1.767 1 92.8 129 ALA B CA 1
ATOM 2206 C C . ALA B 1 129 ? 18.653 -10.457 1.647 1 92.8 129 ALA B C 1
ATOM 2208 O O . ALA B 1 129 ? 19.407 -9.498 1.83 1 92.8 129 ALA B O 1
ATOM 2209 N N . PRO B 1 130 ? 19.069 -11.64 1.361 1 92.09 130 PRO B N 1
ATOM 2210 C CA . PRO B 1 130 ? 20.495 -11.807 1.071 1 92.09 130 PRO B CA 1
ATOM 2211 C C . PRO B 1 130 ? 20.917 -11.12 -0.225 1 92.09 130 PRO B C 1
ATOM 2213 O O . PRO B 1 130 ? 20.111 -10.988 -1.149 1 92.09 130 PRO B O 1
ATOM 2216 N N . PRO B 1 131 ? 22.166 -10.614 -0.282 1 82.61 131 PRO B N 1
ATOM 2217 C CA . PRO B 1 131 ? 22.63 -9.81 -1.415 1 82.61 131 PRO B CA 1
ATOM 2218 C C . PRO B 1 131 ? 22.444 -10.516 -2.756 1 82.61 131 PRO B C 1
ATOM 2220 O O . PRO B 1 131 ? 22.253 -9.859 -3.782 1 82.61 131 PRO B O 1
ATOM 2223 N N . ASN B 1 132 ? 22.483 -11.768 -2.781 1 81.96 132 ASN B N 1
ATOM 2224 C CA . ASN B 1 132 ? 22.439 -12.485 -4.051 1 81.96 132 ASN B CA 1
ATOM 2225 C C . ASN B 1 132 ? 21.004 -12.772 -4.484 1 81.96 132 ASN B C 1
ATOM 2227 O O . ASN B 1 132 ? 20.777 -13.355 -5.545 1 81.96 132 ASN B O 1
ATOM 2231 N N . HIS B 1 133 ? 20.125 -12.405 -3.661 1 83.53 133 HIS B N 1
ATOM 2232 C CA . HIS B 1 133 ? 18.73 -12.699 -3.969 1 83.53 133 HIS B CA 1
ATOM 2233 C C . HIS B 1 133 ? 18.297 -12.022 -5.265 1 83.53 133 HIS B C 1
ATOM 2235 O O . HIS B 1 133 ? 17.536 -12.597 -6.047 1 83.53 133 HIS B O 1
ATOM 2241 N N . PHE B 1 134 ? 18.812 -10.903 -5.555 1 81.22 134 PHE B N 1
ATOM 2242 C CA . PHE B 1 134 ? 18.351 -10.117 -6.693 1 81.22 134 PHE B CA 1
ATOM 2243 C C . PHE B 1 134 ? 19.239 -10.353 -7.909 1 81.22 134 PHE B C 1
ATOM 2245 O O . PHE B 1 134 ? 18.927 -9.897 -9.011 1 81.22 134 PHE B O 1
ATOM 2252 N N . GLU B 1 135 ? 20.31 -11.048 -7.698 1 77.83 135 GLU B N 1
ATOM 2253 C CA . GLU B 1 135 ? 21.226 -11.337 -8.797 1 77.83 135 GLU B CA 1
ATOM 2254 C C . GLU B 1 135 ? 20.548 -12.181 -9.873 1 77.83 135 GLU B C 1
ATOM 2256 O O . GLU B 1 135 ? 20.774 -11.972 -11.066 1 77.83 135 GLU B O 1
ATOM 2261 N N . ALA B 1 136 ? 19.753 -13.081 -9.504 1 69.78 136 ALA B N 1
ATOM 2262 C CA . ALA B 1 136 ? 19.09 -13.956 -10.468 1 69.78 136 ALA B CA 1
ATOM 2263 C C . ALA B 1 136 ? 18.06 -13.187 -11.289 1 69.78 136 ALA B C 1
ATOM 2265 O O . ALA B 1 136 ? 17.727 -13.585 -12.408 1 69.78 136 ALA B O 1
ATOM 2266 N N . LEU B 1 137 ? 17.578 -12.101 -10.676 1 73.82 137 LEU B N 1
ATOM 2267 C CA . LEU B 1 137 ? 16.597 -11.286 -11.384 1 73.82 137 LEU B CA 1
ATOM 2268 C C . LEU B 1 137 ? 17.212 -10.655 -12.629 1 73.82 137 LEU B C 1
ATOM 2270 O O . LEU B 1 137 ? 16.542 -10.518 -13.656 1 73.82 137 LEU B O 1
ATOM 2274 N N . ALA B 1 138 ? 18.532 -10.418 -12.528 1 70.14 138 ALA B N 1
ATOM 2275 C CA . ALA B 1 138 ? 19.249 -9.756 -13.615 1 70.14 138 ALA B CA 1
ATOM 2276 C C . ALA B 1 138 ? 19.398 -10.682 -14.818 1 70.14 138 ALA B C 1
ATOM 2278 O O . ALA B 1 138 ? 19.478 -10.22 -15.959 1 70.14 138 ALA B O 1
ATOM 2279 N N . THR B 1 139 ? 19.348 -11.974 -14.612 1 74.1 139 THR B N 1
ATOM 2280 C CA . THR B 1 139 ? 19.605 -12.92 -15.692 1 74.1 139 THR B CA 1
ATOM 2281 C C . THR B 1 139 ? 18.345 -13.714 -16.027 1 74.1 139 THR B C 1
ATOM 2283 O O . THR B 1 139 ? 18.378 -14.614 -16.868 1 74.1 139 THR B O 1
ATOM 2286 N N . ALA B 1 140 ? 17.301 -13.321 -15.499 1 79.11 140 ALA B N 1
ATOM 2287 C CA . ALA B 1 140 ? 16.055 -14.06 -15.682 1 79.11 140 ALA B CA 1
ATOM 2288 C C . ALA B 1 140 ? 15.449 -13.783 -17.055 1 79.11 140 ALA B C 1
ATOM 2290 O O . ALA B 1 140 ? 15.677 -12.72 -17.637 1 79.11 140 ALA B O 1
ATOM 2291 N N . ASP B 1 141 ? 14.752 -14.769 -17.565 1 84.11 141 ASP B N 1
ATOM 2292 C CA . ASP B 1 141 ? 13.948 -14.56 -18.765 1 84.11 141 ASP B CA 1
ATOM 2293 C C . ASP B 1 141 ? 12.883 -13.49 -18.532 1 84.11 141 ASP B C 1
ATOM 2295 O O . ASP B 1 141 ? 12.057 -13.616 -17.626 1 84.11 141 ASP B O 1
ATOM 2299 N N . THR B 1 142 ? 12.907 -12.486 -19.31 1 86 142 THR B N 1
ATOM 2300 C CA . THR B 1 142 ? 11.966 -11.386 -19.133 1 86 142 THR B CA 1
ATOM 2301 C C . THR B 1 142 ? 11.072 -11.235 -20.361 1 86 142 THR B C 1
ATOM 2303 O O . THR B 1 142 ? 10.474 -10.178 -20.574 1 86 142 THR B O 1
ATOM 2306 N N . SER B 1 143 ? 11.021 -12.258 -21.221 1 91.12 143 SER B N 1
ATOM 2307 C CA . SER B 1 143 ? 10.274 -12.167 -22.471 1 91.12 143 SER B CA 1
ATOM 2308 C C . SER B 1 143 ? 8.776 -12.05 -22.211 1 91.12 143 SER B C 1
ATOM 2310 O O . SER B 1 143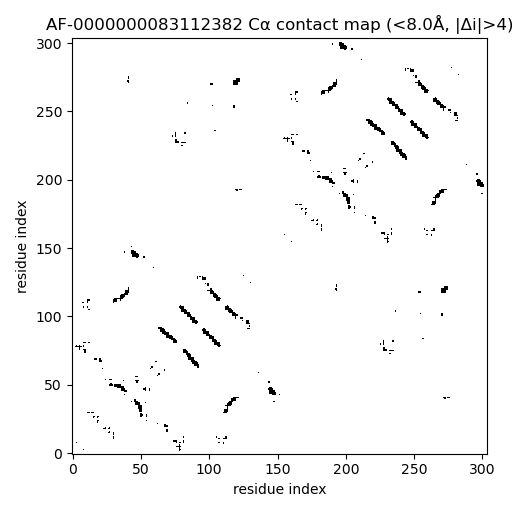 ? 8.029 -11.561 -23.062 1 91.12 143 SER B O 1
ATOM 2312 N N . TRP B 1 144 ? 8.407 -12.397 -21.11 1 93.05 144 TRP B N 1
ATOM 2313 C CA . TRP B 1 144 ? 6.991 -12.414 -20.758 1 93.05 144 TRP B CA 1
ATOM 2314 C C . TRP B 1 144 ? 6.603 -11.146 -20.004 1 93.05 144 TRP B C 1
ATOM 2316 O O . TRP B 1 144 ? 5.42 -10.903 -19.753 1 93.05 144 TRP B O 1
ATOM 2326 N N . VAL B 1 145 ? 7.574 -10.304 -19.661 1 93.68 145 VAL B N 1
ATOM 2327 C CA . VAL B 1 145 ? 7.359 -9.139 -18.808 1 93.68 145 VAL B CA 1
ATOM 2328 C C . VAL B 1 145 ? 6.435 -8.147 -19.512 1 93.68 145 VAL B C 1
ATOM 2330 O O . VAL B 1 145 ? 6.575 -7.903 -20.713 1 93.68 145 VAL B O 1
ATOM 2333 N N . PHE B 1 146 ? 5.49 -7.6 -18.778 1 95.87 146 PHE B N 1
ATOM 2334 C CA . PHE B 1 146 ? 4.597 -6.524 -19.192 1 95.87 146 PHE B CA 1
ATOM 2335 C C . PHE B 1 146 ? 4.909 -5.239 -18.434 1 95.87 146 PHE B C 1
ATOM 2337 O O . PHE B 1 146 ? 4.66 -5.146 -17.231 1 95.87 146 PHE B O 1
ATOM 2344 N N . ASP B 1 147 ? 5.445 -4.278 -19.126 1 95.83 147 ASP B N 1
ATOM 2345 C CA . ASP B 1 147 ? 5.76 -3.006 -18.482 1 95.83 147 ASP B CA 1
ATOM 2346 C C . ASP B 1 147 ? 4.495 -2.188 -18.233 1 95.83 147 ASP B C 1
ATOM 2348 O O . ASP B 1 147 ? 3.936 -1.602 -19.162 1 95.83 147 ASP B O 1
ATOM 2352 N N . ALA B 1 148 ? 4.037 -2.091 -17.003 1 96.66 148 ALA B N 1
ATOM 2353 C CA . ALA B 1 148 ? 2.788 -1.413 -16.663 1 96.66 148 ALA B CA 1
ATOM 2354 C C . ALA B 1 148 ? 3.046 0.024 -16.22 1 96.66 148 ALA B C 1
ATOM 2356 O O . ALA B 1 148 ? 2.143 0.697 -15.718 1 96.66 148 ALA B O 1
ATOM 2357 N N . SER B 1 149 ? 4.227 0.616 -16.377 1 94.74 149 SER B N 1
ATOM 2358 C CA . SER B 1 149 ? 4.625 1.911 -15.835 1 94.74 149 SER B CA 1
ATOM 2359 C C . SER B 1 149 ? 3.673 3.014 -16.284 1 94.74 149 SER B C 1
ATOM 2361 O O . SER B 1 149 ? 3.367 3.928 -15.515 1 94.74 149 SER B O 1
ATOM 2363 N N . GLU B 1 150 ? 3.111 2.848 -17.486 1 93.4 150 GLU B N 1
ATOM 2364 C CA . GLU B 1 150 ? 2.259 3.9 -18.035 1 93.4 150 GLU B CA 1
ATOM 2365 C C . GLU B 1 150 ? 0.791 3.649 -17.704 1 93.4 150 GLU B C 1
ATOM 2367 O O . GLU B 1 150 ? -0.07 4.474 -18.015 1 93.4 150 GLU B O 1
ATOM 2372 N N . LEU B 1 151 ? 0.499 2.532 -17.107 1 92.74 151 LEU B N 1
ATOM 2373 C CA . LEU B 1 151 ? -0.888 2.139 -16.879 1 92.74 151 LEU B CA 1
ATOM 2374 C C . LEU B 1 151 ? -1.304 2.423 -15.44 1 92.74 151 LEU B C 1
ATOM 2376 O O . LEU B 1 151 ? -2.497 2.47 -15.132 1 92.74 151 LEU B O 1
ATOM 2380 N N . VAL B 1 152 ? -0.236 2.545 -14.632 1 89.89 152 VAL B N 1
ATOM 2381 C CA . VAL B 1 152 ? -0.576 2.64 -13.216 1 89.89 152 VAL B CA 1
ATOM 2382 C C . VAL B 1 152 ? -0.101 3.981 -12.66 1 89.89 152 VAL B C 1
ATOM 2384 O O . VAL B 1 152 ? 0.802 4.607 -13.219 1 89.89 152 VAL B O 1
#

Secondary structure (DSSP, 8-state):
-----HHHHHHHHHHHHHHHHTT-HHHHHHTEEEEEEEEETT-GGGBEESHHHHHHHHHHHHTT-SEEEEEEEEEEESSSEEEEEEEEEEE-TTS-EEEEEEEEEEEEETTEEEEEEEE--HHHHHHHS-GGGGHHHHHS--TT-B--TTT-/-----HHHHHHHHHHHHHHHHTT-HHHHHHTEEEEEEEEETT-GGGBEESHHHHHHHHHHHHTT-SEEEEEEEEEEESSSEEEEEEEEEEE-TTS-EEEEEEEEEEEEETTEEEEEEEE--HHHHHHHS-GGGGHHHHHS--TT-B--TTT-

Nearest PDB structures (foldseek):
  6wf4-assembly1_A  TM=8.437E-01  e=4.146E-10  Streptomyces sp. RM-5-8
  5aig-assembly2_B  TM=9.052E-01  e=4.171E-09  unidentified
  3ebt-assembly1_A-2  TM=8.480E-01  e=1.233E-09  Burkholderia pseudomallei K96243
  5aii-assembly1_H  TM=8.264E-01  e=1.812E-09  unidentified
  3f14-assembly1_A-2  TM=7.892E-01  e=1.955E-07  Cytophaga hutchinsonii ATCC 33406